Protein 7D1B (pdb70)

Foldseek 3Di:
DDDDVFDDDADPQDLVQLLVQLQVLLVLFALAFQDVSVVVVVVVLCVLLVVLPWDKDKDWDWDAKPVGDDITIWIKIKTKDDPPAQEEEEEEFEAHDEQALVVDPPCVRRNDTASCSQFRSSSSSLVSRCSNCRVVADFNHMYMYIYFYFQHNFPFCADVPHGNGIDGQPRLLVVLVVCLVCVVVDSHYYAAYEYEGAFFFDLAAFEFADVLCVQAVVLLVLLVVLLVVLVLVNYDDDAAAPVTRHDDGSCNSVSVSVHRYGYRHRVVNPCRSHSPSGSVRGGSVRSSSSSRSVSRSRSSDD

Solvent-accessible surface area: 13325 Å² total; per-residue (Å²): 166,216,127,154,176,59,134,45,110,63,24,108,12,51,53,114,60,0,40,117,17,0,78,74,0,14,102,45,24,47,0,36,2,48,39,115,14,4,94,104,0,10,111,24,0,34,158,30,0,96,66,51,45,7,141,23,65,113,43,116,26,141,28,140,0,121,52,64,227,52,76,11,85,1,10,0,1,19,2,32,3,25,123,126,86,179,29,11,3,0,0,0,0,2,2,0,1,13,26,8,0,22,86,31,140,80,75,108,31,80,184,109,100,1,23,0,0,0,4,2,2,0,1,0,0,0,0,2,0,0,1,65,20,0,134,58,9,88,12,89,4,0,0,4,1,0,1,0,1,0,11,4,29,2,72,53,50,12,63,134,91,149,108,132,12,2,58,70,26,17,0,0,56,64,8,4,90,31,15,73,177,45,69,101,72,44,108,51,97,16,69,1,0,0,2,1,10,4,2,0,18,122,70,6,71,0,1,25,0,0,74,2,55,144,32,2,90,96,12,6,40,32,0,18,112,0,3,61,93,37,30,4,173,9,18,33,122,87,111,3,17,144,101,29,74,52,7,112,3,0,0,27,11,0,32,142,14,60,1,47,0,1,1,1,1,9,28,46,4,156,36,46,7,47,42,41,0,34,16,110,50,15,20,12,131,11,0,22,14,1,0,14,1,1,0,0,2,1,16,23,32,224

Structure (mmCIF, N/CA/C/O backbone):
data_7D1B
#
_entry.id   7D1B
#
_cell.length_a   57.206
_cell.length_b   73.436
_cell.length_c   87.427
_cell.angle_alpha   90.000
_cell.angle_beta   90.000
_cell.angle_gamma   90.000
#
_symmetry.space_group_name_H-M   'P 21 21 21'
#
loop_
_entity.id
_entity.type
_entity.pdbx_description
1 polymer 'Leucine aminopeptidase'
2 non-polymer 'ZINC ION'
3 non-polymer 'CHLORIDE ION'
4 non-polymer 1-METHOXY-2-[2-(2-METHOXY-ETHOXY]-ETHANE
5 non-polymer GLYCEROL
6 water water
#
loop_
_atom_site.group_PDB
_atom_site.id
_atom_site.type_symbol
_atom_site.label_atom_id
_atom_site.label_alt_id
_atom_site.label_comp_id
_atom_site.label_asym_id
_atom_site.label_entity_id
_atom_site.label_seq_id
_atom_site.pdbx_PDB_ins_code
_atom_site.Cartn_x
_atom_site.Cartn_y
_atom_site.Cartn_z
_atom_site.occupancy
_atom_site.B_iso_or_equiv
_atom_site.auth_seq_id
_atom_site.auth_comp_id
_atom_site.auth_asym_id
_atom_site.auth_atom_id
_atom_site.pdbx_PDB_model_num
ATOM 1 N N . ALA A 1 1 ? 0.391 61.235 -21.272 1.00 26.08 27 ALA A N 1
ATOM 2 C CA . ALA A 1 1 ? 1.794 61.216 -20.882 1.00 23.27 27 ALA A CA 1
ATOM 3 C C . ALA A 1 1 ? 2.752 61.490 -22.070 1.00 25.90 27 ALA A C 1
ATOM 4 O O . ALA A 1 1 ? 2.425 61.198 -23.229 1.00 28.20 27 ALA A O 1
ATOM 6 N N . ARG A 1 2 ? 3.941 62.029 -21.784 1.00 24.36 28 ARG A N 1
ATOM 7 C CA . ARG A 1 2 ? 5.030 62.063 -22.757 1.00 24.55 28 ARG A CA 1
ATOM 8 C C . ARG A 1 2 ? 6.346 62.005 -21.998 1.00 23.31 28 ARG A C 1
ATOM 9 O O . ARG A 1 2 ? 6.402 62.418 -20.832 1.00 23.35 28 ARG A O 1
ATOM 21 N N . PRO A 1 3 ? 7.413 61.494 -22.612 1.00 23.45 29 PRO A N 1
ATOM 22 C CA . PRO A 1 3 ? 8.695 61.423 -21.898 1.00 24.27 29 PRO A CA 1
ATOM 23 C C . PRO A 1 3 ? 9.222 62.817 -21.584 1.00 24.83 29 PRO A C 1
ATOM 24 O O . PRO A 1 3 ? 9.114 63.737 -22.397 1.00 26.96 29 PRO A O 1
ATOM 28 N N . ALA A 1 4 ? 9.834 62.968 -20.407 1.00 24.15 30 ALA A N 1
ATOM 29 C CA . ALA A 1 4 ? 10.387 64.280 -19.991 1.00 28.39 30 ALA A CA 1
ATOM 30 C C . ALA A 1 4 ? 11.545 64.688 -20.911 1.00 33.14 30 ALA A C 1
ATOM 31 O O . ALA A 1 4 ? 12.269 63.818 -21.387 1.00 34.33 30 ALA A O 1
ATOM 33 N N . LYS A 1 41 ? 25.633 59.999 -12.432 1.00 41.83 67 LYS A N 1
ATOM 34 C CA . LYS A 1 41 ? 25.261 59.658 -11.062 1.00 40.34 67 LYS A CA 1
ATOM 35 C C . LYS A 1 41 ? 24.082 58.691 -11.045 1.00 37.41 67 LYS A C 1
ATOM 36 O O . LYS A 1 41 ? 23.160 58.813 -11.861 1.00 37.58 67 LYS A O 1
ATOM 42 N N . PRO A 1 42 ? 24.109 57.723 -10.130 1.00 33.86 68 PRO A N 1
ATOM 43 C CA . PRO A 1 42 ? 22.931 56.871 -9.939 1.00 32.36 68 PRO A CA 1
ATOM 44 C C . PRO A 1 42 ? 21.756 57.705 -9.452 1.00 30.93 68 PRO A C 1
ATOM 45 O O . PRO A 1 42 ? 21.922 58.732 -8.787 1.00 31.55 68 PRO A O 1
ATOM 49 N N . ASP A 1 43 ? 20.554 57.257 -9.792 1.00 30.21 69 ASP A N 1
ATOM 50 C CA . ASP A 1 43 ? 19.356 58.004 -9.439 1.00 27.96 69 ASP A CA 1
ATOM 51 C C . ASP A 1 43 ? 18.993 57.731 -7.982 1.00 23.01 69 ASP A C 1
ATOM 52 O O . ASP A 1 43 ? 18.791 56.572 -7.589 1.00 23.50 69 ASP A O 1
ATOM 60 N N . PHE A 1 44 ? 18.903 58.794 -7.182 1.00 19.68 70 PHE A N 1
ATOM 61 C CA . PHE A 1 44 ? 18.320 58.704 -5.846 1.00 16.20 70 PHE A CA 1
ATOM 62 C C . PHE A 1 44 ? 17.917 60.100 -5.408 1.00 15.67 70 PHE A C 1
ATOM 63 O O . PHE A 1 44 ? 18.354 61.101 -5.977 1.00 16.87 70 PHE A O 1
ATOM 71 N N . LYS A 1 45 ? 17.106 60.160 -4.363 1.00 14.53 71 LYS A N 1
ATOM 72 C CA . LYS A 1 45 ? 16.710 61.438 -3.785 1.00 13.87 71 LYS A CA 1
ATOM 73 C C . LYS A 1 45 ? 16.741 61.346 -2.268 1.00 12.90 71 LYS A C 1
ATOM 74 O O . LYS A 1 45 ? 16.724 60.262 -1.690 1.00 13.74 71 LYS A O 1
ATOM 80 N N . THR A 1 46 ? 16.777 62.504 -1.621 1.00 14.49 72 THR A N 1
ATOM 81 C CA . THR A 1 46 ? 16.475 62.580 -0.199 1.00 14.30 72 THR A CA 1
ATOM 82 C C . THR A 1 46 ? 14.964 62.529 0.010 1.00 14.35 72 THR A C 1
ATOM 83 O O . THR A 1 46 ? 14.179 62.651 -0.933 1.00 15.72 72 THR A O 1
ATOM 87 N N . PHE A 1 47 ? 14.564 62.266 1.246 1.00 13.56 73 PHE A N 1
ATOM 88 C CA . PHE A 1 47 ? 13.165 62.185 1.642 1.00 13.60 73 PHE A CA 1
ATOM 89 C C . PHE A 1 47 ? 12.895 63.181 2.758 1.00 13.42 73 PHE A C 1
ATOM 90 O O . PHE A 1 47 ? 13.832 63.624 3.436 1.00 14.27 73 PHE A O 1
ATOM 98 N N . PRO A 1 48 ? 11.621 63.564 2.977 1.00 13.82 74 PRO A N 1
ATOM 99 C CA . PRO A 1 48 ? 11.295 64.633 3.950 1.00 14.02 74 PRO A CA 1
ATOM 100 C C . PRO A 1 48 ? 11.280 64.104 5.381 1.00 12.88 74 PRO A C 1
ATOM 101 O O . PRO A 1 48 ? 10.276 64.171 6.091 1.00 13.37 74 PRO A O 1
ATOM 105 N N . LEU A 1 49 ? 12.421 63.573 5.812 1.00 12.64 75 LEU A N 1
ATOM 106 C CA . LEU A 1 49 ? 12.542 63.065 7.166 1.00 12.65 75 LEU A CA 1
ATOM 107 C C . LEU A 1 49 ? 12.342 64.205 8.151 1.00 12.72 75 LEU A C 1
ATOM 108 O O . LEU A 1 49 ? 12.804 65.328 7.931 1.00 14.26 75 LEU A O 1
ATOM 113 N N . ASP A 1 50 ? 11.634 63.921 9.238 1.00 13.11 76 ASP A N 1
ATOM 114 C CA . ASP A 1 50 ? 11.238 64.959 10.171 1.00 13.25 76 ASP A CA 1
ATOM 115 C C . ASP A 1 50 ? 12.174 64.924 11.375 1.00 12.91 76 ASP A C 1
ATOM 116 O O . ASP A 1 50 ? 12.121 63.970 12.168 1.00 13.57 76 ASP A O 1
ATOM 121 N N . PRO A 1 51 ? 13.051 65.917 11.542 1.00 13.16 77 PRO A N 1
ATOM 122 C CA . PRO A 1 51 ? 14.040 65.841 12.639 1.00 13.63 77 PRO A CA 1
ATOM 123 C C . PRO A 1 51 ? 13.409 65.897 14.019 1.00 13.97 77 PRO A C 1
ATOM 124 O O . PRO A 1 51 ? 13.893 65.244 14.956 1.00 14.92 77 PRO A O 1
ATOM 128 N N . ASP A 1 52 ? 12.335 66.676 14.174 1.00 14.17 78 ASP A N 1
ATOM 129 C CA . ASP A 1 52 ? 11.681 66.774 15.472 1.00 15.29 78 ASP A CA 1
ATOM 130 C C . ASP A 1 52 ? 10.981 65.475 15.823 1.00 13.77 78 ASP A C 1
ATOM 131 O O . ASP A 1 52 ? 11.014 65.036 16.976 1.00 14.63 78 ASP A O 1
ATOM 136 N N . ARG A 1 53 ? 10.347 64.837 14.836 1.00 14.11 79 ARG A N 1
ATOM 137 C CA . ARG A 1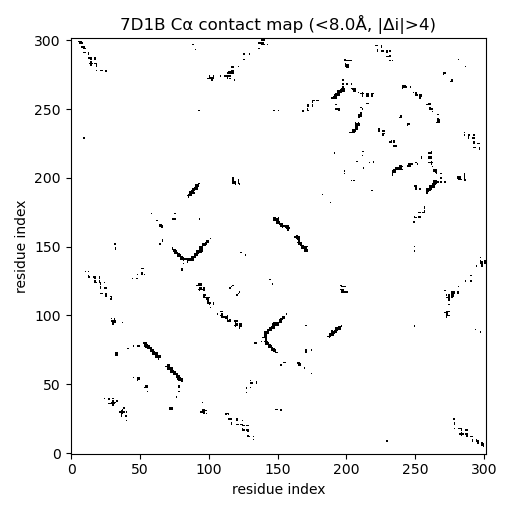 53 ? 9.700 63.556 15.081 1.00 13.52 79 ARG A CA 1
ATOM 138 C C . ARG A 1 53 ? 10.730 62.489 15.434 1.00 13.07 79 ARG A C 1
ATOM 139 O O . ARG A 1 53 ? 10.510 61.675 16.343 1.00 13.99 79 ARG A O 1
ATOM 147 N N . ALA A 1 54 ? 11.874 62.493 14.744 1.00 13.33 80 ALA A N 1
ATOM 148 C CA . ALA A 1 54 ? 12.921 61.527 15.055 1.00 13.62 80 ALA A CA 1
ATOM 149 C C . ALA A 1 54 ? 13.387 61.662 16.503 1.00 13.23 80 ALA A C 1
ATOM 150 O O . ALA A 1 54 ? 13.549 60.653 17.219 1.00 13.84 80 ALA A O 1
ATOM 152 N N . VAL A 1 55 ? 13.607 62.904 16.965 1.00 13.61 81 VAL A N 1
ATOM 153 C CA . VAL A 1 55 ? 14.016 63.090 18.357 1.00 14.48 81 VAL A CA 1
ATOM 154 C C . VAL A 1 55 ? 12.901 62.672 19.309 1.00 14.00 81 VAL A C 1
ATOM 155 O O . VAL A 1 55 ? 13.163 62.091 20.376 1.00 15.07 81 VAL A O 1
ATOM 159 N N . LYS A 1 56 ? 11.644 62.960 18.943 1.00 14.23 82 LYS A N 1
ATOM 160 C CA . LYS A 1 56 ? 10.515 62.545 19.768 1.00 15.05 82 LYS A CA 1
ATOM 161 C C . LYS A 1 56 ? 10.495 61.037 19.950 1.00 13.24 82 LYS A C 1
ATOM 162 O O . LYS A 1 56 ? 10.142 60.547 21.023 1.00 14.77 82 LYS A O 1
ATOM 172 N N . TYR A 1 57 ? 10.859 60.281 18.914 1.00 13.60 83 TYR A N 1
ATOM 173 C CA . TYR A 1 57 ? 10.914 58.827 19.069 1.00 13.27 83 TYR A CA 1
ATOM 174 C C . TYR A 1 57 ? 12.028 58.408 20.028 1.00 12.81 83 TYR A C 1
ATOM 175 O O . TYR A 1 57 ? 11.852 57.455 20.798 1.00 13.95 83 TYR A O 1
ATOM 184 N N . VAL A 1 58 ? 13.177 59.102 20.007 1.00 12.93 84 VAL A N 1
ATOM 185 C CA . VAL A 1 58 ? 14.188 58.823 21.037 1.00 13.11 84 VAL A CA 1
ATOM 186 C C . VAL A 1 58 ? 13.598 59.046 22.425 1.00 13.21 84 VAL A C 1
ATOM 187 O O . VAL A 1 58 ? 13.762 58.222 23.337 1.00 14.13 84 VAL A O 1
ATOM 191 N N . GLN A 1 59 ? 12.939 60.194 22.614 1.00 14.01 85 GLN A N 1
ATOM 192 C CA . GLN A 1 59 ? 12.357 60.506 23.915 1.00 14.73 85 GLN A CA 1
ATOM 193 C C . GLN A 1 59 ? 11.329 59.456 24.318 1.00 14.84 85 GLN A C 1
ATOM 194 O O . GLN A 1 59 ? 11.265 59.056 25.484 1.00 15.51 85 GLN A O 1
ATOM 200 N N . GLN A 1 60 ? 10.505 59.007 23.374 1.00 14.98 86 GLN A N 1
ATOM 201 C CA . GLN A 1 60 ? 9.474 58.023 23.692 1.00 15.41 86 GLN A CA 1
ATOM 202 C C . GLN A 1 60 ? 10.088 56.719 24.184 1.00 15.14 86 GLN A C 1
ATOM 203 O O . GLN A 1 60 ? 9.651 56.132 25.196 1.00 16.17 86 GLN A O 1
ATOM 209 N N . LEU A 1 61 ? 11.119 56.245 23.469 1.00 13.79 87 LEU A N 1
ATOM 210 C CA . LEU A 1 61 ? 11.765 55.002 23.879 1.00 14.45 87 LEU A CA 1
ATOM 211 C C . LEU A 1 61 ? 12.450 55.169 25.228 1.00 13.64 87 LEU A C 1
ATOM 212 O O . LEU A 1 61 ? 12.340 54.299 26.100 1.00 14.87 87 LEU A O 1
ATOM 217 N N . CYS A 1 62 ? 13.130 56.296 25.444 1.00 14.00 88 CYS A N 1
ATOM 218 C CA . CYS A 1 62 ? 13.755 56.517 26.743 1.00 14.94 88 CYS A CA 1
ATOM 219 C C . CYS A 1 62 ? 12.725 56.650 27.857 1.00 14.66 88 CYS A C 1
ATOM 220 O O . CYS A 1 62 ? 13.003 56.258 28.992 1.00 15.98 88 CYS A O 1
ATOM 223 N N . ASP A 1 63 ? 11.536 57.169 27.553 1.00 15.61 89 ASP A N 1
ATOM 224 C CA . ASP A 1 63 ? 10.489 57.331 28.551 1.00 16.89 89 ASP A CA 1
ATOM 225 C C . ASP A 1 63 ? 9.912 56.001 29.003 1.00 16.80 89 ASP A C 1
ATOM 226 O O . ASP A 1 63 ? 9.218 55.966 30.021 1.00 18.95 89 ASP A O 1
ATOM 231 N N . ILE A 1 64 ? 10.165 54.912 28.269 1.00 16.09 90 ILE A N 1
ATOM 232 C CA . ILE A 1 64 ? 9.857 53.587 28.824 1.00 17.21 90 ILE A CA 1
ATOM 233 C C . ILE A 1 64 ? 10.618 53.317 30.118 1.00 17.45 90 ILE A C 1
ATOM 234 O O . ILE A 1 64 ? 10.155 52.549 30.973 1.00 20.16 90 ILE A O 1
ATOM 239 N N . GLY A 1 65 ? 11.780 53.937 30.290 1.00 16.79 91 GLY A N 1
ATOM 240 C CA . GLY A 1 65 ? 12.729 53.535 31.298 1.00 17.16 91 GLY A CA 1
ATOM 241 C C . GLY A 1 65 ? 13.720 52.584 30.655 1.00 15.79 91 GLY A C 1
ATOM 242 O O . GLY A 1 65 ? 13.660 52.315 29.450 1.00 15.90 91 GLY A O 1
ATOM 243 N N . PRO A 1 66 ? 14.653 52.052 31.442 1.00 15.07 92 PRO A N 1
ATOM 244 C CA . PRO A 1 66 ? 15.619 51.093 30.895 1.00 16.03 92 PRO A CA 1
ATOM 245 C C . PRO A 1 66 ? 14.932 49.941 30.169 1.00 14.34 92 PRO A C 1
ATOM 246 O O . PRO A 1 66 ? 13.835 49.496 30.541 1.00 15.54 92 PRO A O 1
ATOM 250 N N . ARG A 1 67 ? 15.595 49.471 29.119 1.00 13.85 93 ARG A N 1
ATOM 251 C CA . ARG A 1 67 ? 15.135 48.351 28.310 1.00 13.19 93 ARG A CA 1
ATOM 252 C C . ARG A 1 67 ? 16.207 47.268 28.322 1.00 13.07 93 ARG A C 1
ATOM 253 O O . ARG A 1 67 ? 16.717 46.838 27.279 1.00 13.42 93 ARG A O 1
ATOM 261 N N . ILE A 1 68 ? 16.579 46.839 29.524 1.00 13.34 94 ILE A N 1
ATOM 262 C CA . ILE A 1 68 ? 17.582 45.793 29.687 1.00 13.64 94 ILE A CA 1
ATOM 263 C C . ILE A 1 68 ? 17.002 44.471 29.182 1.00 12.42 94 ILE A C 1
ATOM 264 O O . ILE A 1 68 ? 15.797 44.209 29.314 1.00 13.80 94 ILE A O 1
ATOM 269 N N . SER A 1 69 ? 17.840 43.635 28.570 1.00 12.94 95 SER A N 1
ATOM 270 C CA . SER A 1 69 ? 17.355 42.335 28.100 1.00 13.13 95 SER A CA 1
ATOM 271 C C . SER A 1 69 ? 16.597 41.610 29.207 1.00 13.79 95 SER A C 1
ATOM 272 O O . SER A 1 69 ? 17.016 41.603 30.369 1.00 14.58 95 SER A O 1
ATOM 275 N N . GLY A 1 70 ? 15.480 40.987 28.835 1.00 14.00 96 GLY A N 1
ATOM 276 C CA . GLY A 1 70 ? 14.757 40.117 29.740 1.00 15.81 96 GLY A CA 1
ATOM 277 C C . GLY A 1 70 ? 13.887 40.826 30.746 1.00 16.04 96 GLY A C 1
ATOM 278 O O . GLY A 1 70 ? 13.493 40.203 31.734 1.00 20.13 96 GLY A O 1
ATOM 279 N N . THR A 1 71 ? 13.573 42.106 30.534 1.00 15.59 97 THR A N 1
ATOM 280 C CA . THR A 1 71 ? 12.830 42.899 31.503 1.00 15.98 97 THR A CA 1
ATOM 281 C C . THR A 1 71 ? 11.529 43.420 30.908 1.00 16.03 97 THR A C 1
ATOM 282 O O . THR A 1 71 ? 11.372 43.495 29.679 1.00 16.28 97 THR A O 1
ATOM 286 N N . PRO A 1 72 ? 10.594 43.849 31.757 1.00 16.95 98 PRO A N 1
ATOM 287 C CA . PRO A 1 72 ? 9.350 44.441 31.238 1.00 17.64 98 PRO A CA 1
ATOM 288 C C . PRO A 1 72 ? 9.559 45.648 30.345 1.00 16.25 98 PRO A C 1
ATOM 289 O O . PRO A 1 72 ? 8.780 45.834 29.403 1.00 16.49 98 PRO A O 1
ATOM 293 N N . GLY A 1 73 ? 10.573 46.485 30.596 1.00 15.82 99 GLY A N 1
ATOM 294 C CA . GLY A 1 73 ? 10.797 47.625 29.715 1.00 15.30 99 GLY A CA 1
ATOM 295 C C . GLY A 1 73 ? 11.129 47.191 28.297 1.00 14.31 99 GLY A C 1
ATOM 296 O O . GLY A 1 73 ? 10.678 47.804 27.319 1.00 14.68 99 GLY A O 1
ATOM 297 N N . MET A 1 74 ? 11.924 46.122 28.167 1.00 14.17 100 MET A N 1
ATOM 298 C CA . MET A 1 74 ? 12.204 45.567 26.846 1.00 13.85 100 MET A CA 1
ATOM 299 C C . MET A 1 74 ? 10.937 45.036 26.177 1.00 14.52 100 MET A C 1
ATOM 300 O O . MET A 1 74 ? 10.720 45.260 24.983 1.00 14.15 100 MET A O 1
ATOM 305 N N . VAL A 1 75 ? 10.081 44.335 26.929 1.00 14.86 101 VAL A N 1
ATOM 306 C CA . VAL A 1 75 ? 8.823 43.855 26.361 1.00 15.71 101 VAL A CA 1
ATOM 307 C C . VAL A 1 75 ? 7.989 45.027 25.846 1.00 15.33 101 VAL A C 1
ATOM 308 O O . VAL A 1 75 ? 7.430 44.979 24.740 1.00 16.38 101 VAL A O 1
ATOM 312 N N . LYS A 1 76 ? 7.894 46.098 26.638 1.00 15.29 102 LYS A N 1
ATOM 313 C CA . LYS A 1 76 ? 7.131 47.272 26.208 1.00 16.01 102 LYS A CA 1
ATOM 314 C C . LYS A 1 76 ? 7.709 47.873 24.934 1.00 15.47 102 LYS A C 1
ATOM 315 O O . LYS A 1 76 ? 6.968 48.226 24.015 1.00 15.90 102 LYS A O 1
ATOM 324 N N . GLN A 1 77 ? 9.032 48.011 24.872 1.00 14.37 103 GLN A N 1
ATOM 325 C CA . GLN A 1 77 ? 9.662 48.524 23.657 1.00 14.57 103 GLN A CA 1
ATOM 326 C C . GLN A 1 77 ? 9.310 47.667 22.448 1.00 14.00 103 GLN A C 1
ATOM 327 O O . GLN A 1 77 ? 9.053 48.193 21.350 1.00 14.20 103 GLN A O 1
ATOM 333 N N . GLN A 1 78 ? 9.347 46.340 22.615 1.00 14.45 104 GLN A N 1
ATOM 334 C CA . GLN A 1 78 ? 9.006 45.456 21.501 1.00 14.11 104 GLN A CA 1
ATOM 335 C C . GLN A 1 78 ? 7.584 45.699 21.010 1.00 14.47 104 GLN A C 1
ATOM 336 O O . GLN A 1 78 ? 7.330 45.719 19.796 1.00 15.50 104 GLN A O 1
ATOM 342 N N . GLU A 1 79 ? 6.649 45.919 21.942 1.00 15.78 105 GLU A N 1
ATOM 343 C CA . GLU A 1 79 ? 5.265 46.187 21.548 1.00 17.08 105 GLU A CA 1
ATOM 344 C C . GLU A 1 79 ? 5.159 47.508 20.792 1.00 16.04 105 GLU A C 1
ATOM 345 O O . GLU A 1 79 ? 4.492 47.593 19.747 1.00 16.74 105 GLU A O 1
ATOM 355 N N . VAL A 1 80 ? 5.797 48.557 21.322 1.00 15.79 106 VAL A N 1
ATOM 356 C CA . VAL A 1 80 ? 5.764 49.870 20.678 1.00 15.79 106 VAL A CA 1
ATOM 357 C C . VAL A 1 80 ? 6.309 49.775 19.259 1.00 14.58 106 VAL A C 1
ATOM 358 O O . VAL A 1 80 ? 5.703 50.270 18.296 1.00 15.11 106 VAL A O 1
ATOM 362 N N . LEU A 1 81 ? 7.482 49.156 19.114 1.00 14.24 107 LEU A N 1
ATOM 363 C CA . LEU A 1 81 ? 8.120 49.076 17.806 1.00 13.30 107 LEU A CA 1
ATOM 364 C C . LEU A 1 81 ? 7.319 48.217 16.843 1.00 13.48 107 LEU A C 1
ATOM 365 O O . LEU A 1 81 ? 7.176 48.572 15.663 1.00 14.49 107 LEU A O 1
ATOM 370 N N . THR A 1 82 ? 6.805 47.076 17.313 1.00 14.39 108 THR A N 1
ATOM 371 C CA . THR A 1 82 ? 6.047 46.197 16.432 1.00 14.89 108 THR A CA 1
ATOM 372 C C . THR A 1 82 ? 4.823 46.910 15.891 1.00 14.73 108 THR A C 1
ATOM 373 O O . THR A 1 82 ? 4.567 46.886 14.679 1.00 15.74 108 THR A O 1
ATOM 377 N N . LYS A 1 83 ? 4.065 47.569 16.776 1.00 15.58 109 LYS A N 1
ATOM 378 C CA . LYS A 1 83 ? 2.866 48.279 16.337 1.00 15.64 109 LYS A CA 1
ATOM 379 C C . LYS A 1 83 ? 3.213 49.407 15.375 1.00 14.75 109 LYS A C 1
ATOM 380 O O . LYS A 1 83 ? 2.527 49.611 14.363 1.00 15.32 109 LYS A O 1
ATOM 390 N N . HIS A 1 84 ? 4.303 50.125 15.647 1.00 14.49 110 HIS A N 1
ATOM 391 C CA . HIS A 1 84 ? 4.687 51.235 14.784 1.00 13.86 110 HIS A CA 1
ATOM 392 C C . HIS A 1 84 ? 5.038 50.740 13.382 1.00 12.99 110 HIS A C 1
ATOM 393 O O . HIS A 1 84 ? 4.539 51.258 12.358 1.00 13.81 110 HIS A O 1
ATOM 400 N N . PHE A 1 85 ? 5.912 49.736 13.315 1.00 13.05 111 PHE A N 1
ATOM 401 C CA . PHE A 1 85 ? 6.359 49.238 12.021 1.00 13.08 111 PHE A CA 1
ATOM 402 C C . PHE A 1 85 ? 5.213 48.604 11.243 1.00 13.13 111 PHE A C 1
ATOM 403 O O . PHE A 1 85 ? 5.067 48.837 10.036 1.00 14.13 111 PHE A O 1
ATOM 411 N N . GLU A 1 86 ? 4.390 47.788 11.907 1.00 14.27 112 GLU A N 1
ATOM 412 C CA . GLU A 1 86 ? 3.266 47.166 11.212 1.00 14.89 112 GLU A CA 1
ATOM 413 C C . GLU A 1 86 ? 2.286 48.213 10.713 1.00 13.98 112 GLU A C 1
ATOM 414 O O . GLU A 1 86 ? 1.736 48.084 9.608 1.00 15.21 112 GLU A O 1
ATOM 420 N N . GLY A 1 87 ? 2.068 49.269 11.500 1.00 14.28 113 GLY A N 1
ATOM 421 C CA . GLY A 1 87 ? 1.133 50.292 11.090 1.00 14.90 113 GLY A CA 1
ATOM 422 C C . GLY A 1 87 ? 1.600 51.071 9.888 1.00 13.55 113 GLY A C 1
ATOM 423 O O . GLY A 1 87 ? 0.794 51.761 9.261 1.00 15.26 113 GLY A O 1
ATOM 424 N N . LEU A 1 88 ? 2.890 50.985 9.560 1.00 13.13 114 LEU A N 1
ATOM 425 C CA . LEU A 1 88 ? 3.443 51.687 8.409 1.00 13.21 114 LEU A CA 1
ATOM 426 C C . LEU A 1 88 ? 3.770 50.755 7.250 1.00 12.66 114 LEU A C 1
ATOM 427 O O . LEU A 1 88 ? 4.309 51.206 6.232 1.00 13.37 114 LEU A O 1
ATOM 432 N N . GLY A 1 89 ? 3.413 49.474 7.358 1.00 13.42 115 GLY A N 1
ATOM 433 C CA . GLY A 1 89 ? 3.473 48.550 6.244 1.00 13.94 115 GLY A CA 1
ATOM 434 C C . GLY A 1 89 ? 4.529 47.473 6.342 1.00 13.96 115 GLY A C 1
ATOM 435 O O . GLY A 1 89 ? 4.600 46.646 5.433 1.00 15.77 115 GLY A O 1
ATOM 436 N N . ALA A 1 90 ? 5.354 47.439 7.389 1.00 14.03 116 ALA A N 1
ATOM 437 C CA . ALA A 1 90 ? 6.392 46.417 7.457 1.00 14.77 116 ALA A CA 1
ATOM 438 C C . ALA A 1 90 ? 5.815 45.106 7.973 1.00 14.11 116 ALA A C 1
ATOM 439 O O . ALA A 1 90 ? 4.869 45.090 8.765 1.00 16.45 116 ALA A O 1
ATOM 441 N N . LYS A 1 91 ? 6.423 43.998 7.555 1.00 13.94 117 LYS A N 1
ATOM 442 C CA . LYS A 1 91 ? 6.161 42.716 8.202 1.00 14.20 117 LYS A CA 1
ATOM 443 C C . LYS A 1 91 ? 7.150 42.547 9.348 1.00 13.44 117 LYS A C 1
ATOM 444 O O . LYS A 1 91 ? 8.355 42.678 9.145 1.00 14.88 117 LYS A O 1
ATOM 450 N N . VAL A 1 92 ? 6.654 42.266 10.550 1.00 13.57 118 VAL A N 1
ATOM 451 C CA . VAL A 1 92 ? 7.517 42.186 11.728 1.00 13.98 118 VAL A CA 1
ATOM 452 C C . VAL A 1 92 ? 7.607 40.734 12.172 1.00 15.21 118 VAL A C 1
ATOM 453 O O . VAL A 1 92 ? 6.577 40.082 12.379 1.00 16.90 118 VAL A O 1
ATOM 457 N N . VAL A 1 93 ? 8.835 40.242 12.342 1.00 15.01 119 VAL A N 1
ATOM 458 C CA . VAL A 1 93 ? 9.103 38.889 12.814 1.00 16.42 119 VAL A CA 1
ATOM 459 C C . VAL A 1 93 ? 9.978 38.979 14.053 1.00 15.19 119 VAL A C 1
ATOM 460 O O . VAL A 1 93 ? 10.854 39.843 14.158 1.00 16.36 119 VAL A O 1
ATOM 466 N N . ARG A 1 94 ? 9.728 38.083 14.993 1.00 15.92 120 ARG A N 1
ATOM 467 C CA . ARG A 1 94 ? 10.524 37.945 16.205 1.00 16.45 120 ARG A CA 1
ATOM 468 C C . ARG A 1 94 ? 11.478 36.768 16.062 1.00 16.21 120 ARG A C 1
ATOM 469 O O . ARG A 1 94 ? 11.090 35.709 15.562 1.00 19.67 120 ARG A O 1
ATOM 477 N N . GLN A 1 95 ? 12.713 36.936 16.516 1.00 15.14 121 GLN A N 1
ATOM 478 C CA . GLN A 1 95 ? 13.640 35.816 16.666 1.00 15.32 121 GLN A CA 1
ATOM 479 C C . GLN A 1 95 ? 13.860 35.651 18.158 1.00 14.77 121 GLN A C 1
ATOM 480 O O . GLN A 1 95 ? 14.629 36.403 18.763 1.00 15.09 121 GLN A O 1
ATOM 486 N N . GLU A 1 96 ? 13.174 34.682 18.751 1.00 15.57 122 GLU A N 1
ATOM 487 C CA . GLU A 1 96 ? 13.224 34.461 20.186 1.00 15.94 122 GLU A CA 1
ATOM 488 C C . GLU A 1 96 ? 14.251 33.385 20.502 1.00 15.70 122 GLU A C 1
ATOM 489 O O . GLU A 1 96 ? 14.307 32.354 19.829 1.00 17.75 122 GLU A O 1
ATOM 495 N N . PHE A 1 97 ? 15.043 33.609 21.546 1.00 15.75 123 PHE A N 1
ATOM 496 C CA . PHE A 1 97 ? 16.049 32.636 21.952 1.00 15.10 123 PHE A CA 1
ATOM 497 C C . PHE A 1 97 ? 16.394 32.881 23.414 1.00 15.64 123 PHE A C 1
ATOM 498 O O . PHE A 1 97 ? 15.960 33.861 24.012 1.00 17.62 123 PHE A O 1
ATOM 506 N N . LYS A 1 98 ? 17.152 31.958 24.002 1.00 15.76 124 LYS A N 1
ATOM 507 C CA . LYS A 1 98 ? 17.583 32.083 25.388 1.00 16.08 124 LYS A CA 1
ATOM 508 C C . LYS A 1 98 ? 19.087 31.941 25.451 1.00 15.10 124 LYS A C 1
ATOM 509 O O . LYS A 1 98 ? 19.681 31.172 24.693 1.00 17.30 124 LYS A O 1
ATOM 515 N N . VAL A 1 99 ? 19.706 32.680 26.372 1.00 14.50 125 VAL A N 1
ATOM 516 C CA . VAL A 1 99 ? 21.141 32.547 26.599 1.00 14.60 125 VAL A CA 1
ATOM 517 C C . VAL A 1 99 ? 21.392 32.576 28.096 1.00 14.06 125 VAL A C 1
ATOM 518 O O . VAL A 1 99 ? 20.524 32.936 28.884 1.00 16.25 125 VAL A O 1
ATOM 522 N N . ARG A 1 100 ? 22.607 32.203 28.482 1.00 13.28 126 ARG A N 1
ATOM 523 C CA . ARG A 1 100 ? 23.085 32.377 29.850 1.00 13.02 126 ARG A CA 1
ATOM 524 C C . ARG A 1 100 ? 24.232 33.379 29.810 1.00 13.11 126 ARG A C 1
ATOM 525 O O . ARG A 1 100 ? 25.281 33.104 29.225 1.00 14.86 126 ARG A O 1
ATOM 533 N N . GLN A 1 101 ? 24.042 34.534 30.435 1.00 12.85 127 GLN A N 1
ATOM 534 C CA . GLN A 1 101 ? 25.149 35.478 30.521 1.00 12.64 127 GLN A CA 1
ATOM 535 C C . GLN A 1 101 ? 26.209 34.918 31.476 1.00 12.13 127 GLN A C 1
ATOM 536 O O . GLN A 1 101 ? 25.895 34.181 32.410 1.00 12.66 127 GLN A O 1
ATOM 542 N N . ARG A 1 102 ? 27.482 35.251 31.229 1.00 12.58 128 ARG A N 1
ATOM 543 C CA . ARG A 1 102 ? 28.593 34.566 31.889 1.00 12.56 128 ARG A CA 1
ATOM 544 C C . ARG A 1 102 ? 28.492 34.617 33.402 1.00 12.87 128 ARG A C 1
ATOM 545 O O . ARG A 1 102 ? 28.773 33.620 34.076 1.00 13.72 128 ARG A O 1
ATOM 553 N N . SER A 1 103 ? 28.115 35.769 33.960 1.00 13.06 129 SER A N 1
ATOM 554 C CA . SER A 1 103 ? 28.098 35.991 35.398 1.00 14.05 129 SER A CA 1
ATOM 555 C C . SER A 1 103 ? 26.860 35.423 36.068 1.00 14.00 129 SER A C 1
ATOM 556 O O . SER A 1 103 ? 26.771 35.498 37.296 1.00 16.36 129 SER A O 1
ATOM 559 N N . GLN A 1 104 ? 25.919 34.848 35.311 1.00 13.91 130 GLN A N 1
ATOM 560 C CA . GLN A 1 104 ? 24.629 34.412 35.827 1.00 14.24 130 GLN A CA 1
ATOM 561 C C . GLN A 1 104 ? 24.430 32.917 35.641 1.00 12.71 130 GLN A C 1
ATOM 562 O O . GLN A 1 104 ? 25.029 32.308 34.760 1.00 14.41 130 GLN A O 1
ATOM 568 N N . ARG A 1 105 ? 23.551 32.322 36.455 1.00 13.88 131 ARG A N 1
ATOM 569 C CA . ARG A 1 105 ? 23.074 30.975 36.155 1.00 13.63 131 ARG A CA 1
ATOM 570 C C . ARG A 1 105 ? 21.750 30.972 35.421 1.00 13.55 131 ARG A C 1
ATOM 571 O O . ARG A 1 105 ? 21.481 30.043 34.651 1.00 15.45 131 ARG A O 1
ATOM 579 N N . GLY A 1 106 ? 20.889 31.936 35.698 1.00 15.89 132 GLY A N 1
ATOM 580 C CA . GLY A 1 106 ? 19.579 31.944 35.081 1.00 17.04 132 GLY A CA 1
ATOM 581 C C . GLY A 1 106 ? 19.658 32.213 33.590 1.00 16.30 132 GLY A C 1
ATOM 582 O O . GLY A 1 106 ? 20.575 32.868 33.085 1.00 18.70 132 GLY A O 1
ATOM 583 N N . ALA A 1 107 ? 18.678 31.687 32.872 1.00 16.63 133 ALA A N 1
ATOM 584 C CA . ALA A 1 107 ? 18.532 31.982 31.463 1.00 18.19 133 ALA A CA 1
ATOM 585 C C . ALA A 1 107 ? 17.885 33.348 31.301 1.00 16.60 133 ALA A C 1
ATOM 586 O O . ALA A 1 107 ? 17.069 33.783 32.129 1.00 19.19 133 ALA A O 1
ATOM 588 N N . VAL A 1 108 ? 18.250 34.034 30.223 1.00 15.47 134 VAL A N 1
ATOM 589 C CA . VAL A 1 108 ? 17.614 35.285 29.851 1.00 16.00 134 VAL A CA 1
ATOM 590 C C . VAL A 1 108 ? 16.970 35.103 28.491 1.00 14.67 134 VAL A C 1
ATOM 591 O O . VAL A 1 108 ? 17.605 34.586 27.557 1.00 15.66 134 VAL A O 1
ATOM 597 N N . ASP A 1 109 ? 15.702 35.503 28.400 1.00 15.66 135 ASP A N 1
ATOM 598 C CA . ASP A 1 109 ? 14.995 35.534 27.128 1.00 15.71 135 ASP A CA 1
ATOM 599 C C . ASP A 1 109 ? 15.461 36.726 26.308 1.00 15.50 135 ASP A C 1
ATOM 600 O O . ASP A 1 109 ? 15.511 37.848 26.819 1.00 17.87 135 ASP A O 1
ATOM 605 N N . MET A 1 110 ? 15.808 36.473 25.051 1.00 14.49 136 MET A N 1
ATOM 606 C CA . MET A 1 110 ? 16.229 37.486 24.100 1.00 14.00 136 MET A CA 1
ATOM 607 C C . MET A 1 110 ? 15.303 37.425 22.897 1.00 13.77 136 MET A C 1
ATOM 608 O O . MET A 1 110 ? 14.825 36.344 22.511 1.00 14.77 136 MET A O 1
ATOM 614 N N . THR A 1 111 ? 15.090 38.583 22.274 1.00 12.93 137 THR A N 1
ATOM 615 C CA . THR A 1 111 ? 14.283 38.647 21.053 1.00 13.26 137 THR A CA 1
ATOM 616 C C . THR A 1 111 ? 14.896 39.660 20.099 1.00 13.09 137 THR A C 1
ATOM 617 O O . THR A 1 111 ? 14.925 40.856 20.410 1.00 13.58 137 THR A O 1
ATOM 621 N N . ASN A 1 112 ? 15.364 39.210 18.933 1.00 12.80 138 ASN A N 1
ATOM 622 C CA . ASN A 1 112 ? 15.653 40.168 17.872 1.00 12.77 138 ASN A CA 1
ATOM 623 C C . ASN A 1 112 ? 14.348 40.488 17.150 1.00 12.49 138 ASN A C 1
ATOM 624 O O . ASN A 1 112 ? 13.470 39.637 17.018 1.00 14.40 138 ASN A O 1
ATOM 629 N N . LEU A 1 113 ? 14.212 41.723 16.694 1.00 12.71 139 LEU A N 1
ATOM 630 C CA . LEU A 1 113 ? 13.035 42.126 15.925 1.00 13.90 139 LEU A CA 1
ATOM 631 C C . LEU A 1 113 ? 13.461 42.454 14.501 1.00 14.93 139 LEU A C 1
ATOM 632 O O . LEU A 1 113 ? 14.469 43.127 14.286 1.00 16.70 139 LEU A O 1
ATOM 640 N N . ILE A 1 114 ? 12.706 41.977 13.522 1.00 14.70 140 ILE A N 1
ATOM 641 C CA . ILE A 1 114 ? 12.992 42.267 12.124 1.00 15.41 140 ILE A CA 1
ATOM 642 C C . ILE A 1 114 ? 11.747 42.897 11.526 1.00 15.28 140 ILE A C 1
ATOM 643 O O . ILE A 1 114 ? 10.669 42.300 11.566 1.00 18.03 140 ILE A O 1
ATOM 648 N N . ALA A 1 115 ? 11.891 44.091 10.963 1.00 13.44 141 ALA A N 1
ATOM 649 C CA . ALA A 1 115 ? 10.817 44.762 10.229 1.00 13.83 141 ALA A CA 1
ATOM 650 C C . ALA A 1 115 ? 11.226 44.789 8.761 1.00 13.42 141 ALA A C 1
ATOM 651 O O . ALA A 1 115 ? 12.197 45.455 8.400 1.00 13.61 141 ALA A O 1
ATOM 653 N N . SER A 1 116 ? 10.500 44.046 7.928 1.00 12.96 142 SER A N 1
ATOM 654 C CA . SER A 1 116 ? 10.902 43.783 6.555 1.00 13.08 142 SER A CA 1
ATOM 655 C C . SER A 1 116 ? 10.071 44.600 5.586 1.00 12.50 142 SER A C 1
ATOM 656 O O . SER A 1 116 ? 8.837 44.666 5.699 1.00 13.33 142 SER A O 1
ATOM 660 N N . TRP A 1 117 ? 10.764 45.139 4.590 1.00 12.01 143 TRP A N 1
ATOM 661 C CA . TRP A 1 117 ? 10.195 45.913 3.497 1.00 11.59 143 TRP A CA 1
ATOM 662 C C . TRP A 1 117 ? 10.599 45.270 2.175 1.00 11.81 143 TRP A C 1
ATOM 663 O O . TRP A 1 117 ? 11.750 44.843 1.997 1.00 11.95 143 TRP A O 1
ATOM 674 N N . PHE A 1 118 ? 9.655 45.234 1.238 1.00 13.05 144 PHE A N 1
ATOM 675 C CA . PHE A 1 118 ? 9.877 44.806 -0.147 1.00 13.59 144 PHE A CA 1
ATOM 676 C C . PHE A 1 118 ? 10.235 43.320 -0.196 1.00 13.63 144 PHE A C 1
ATOM 677 O O . PHE A 1 118 ? 11.389 42.948 -0.435 1.00 13.60 144 PHE A O 1
ATOM 685 N N . PRO A 1 119 ? 9.264 42.441 0.034 1.00 14.23 145 PRO A N 1
ATOM 686 C CA . PRO A 1 119 ? 9.599 41.011 0.165 1.00 16.06 145 PRO A CA 1
ATOM 687 C C . PRO A 1 119 ? 10.031 40.351 -1.135 1.00 15.58 145 PRO A C 1
ATOM 688 O O . PRO A 1 119 ? 10.732 39.334 -1.089 1.00 16.67 145 PRO A O 1
ATOM 692 N N . ASP A 1 120 ? 9.630 40.870 -2.290 1.00 15.21 146 ASP A N 1
ATOM 693 C CA . ASP A 1 120 ? 9.835 40.147 -3.550 1.00 15.67 146 ASP A CA 1
ATOM 694 C C . ASP A 1 120 ? 11.153 40.599 -4.182 1.00 15.20 146 ASP A C 1
ATOM 695 O O . ASP A 1 120 ? 11.179 41.307 -5.197 1.00 15.48 146 ASP A O 1
ATOM 703 N N . ARG A 1 121 ? 12.263 40.189 -3.552 1.00 15.34 147 ARG A N 1
ATOM 704 C CA . ARG A 1 121 ? 13.601 40.655 -3.918 1.00 14.45 147 ARG A CA 1
ATOM 705 C C . ARG A 1 121 ? 14.623 39.551 -3.660 1.00 14.54 147 ARG A C 1
ATOM 706 O O . ARG A 1 121 ? 14.596 38.906 -2.606 1.00 17.13 147 ARG A O 1
ATOM 714 N N . LYS A 1 122 ? 15.533 39.342 -4.617 1.00 15.22 148 LYS A N 1
ATOM 715 C CA . LYS A 1 122 ? 16.574 38.330 -4.451 1.00 15.82 148 LYS A CA 1
ATOM 716 C C . LYS A 1 122 ? 17.791 38.826 -3.683 1.00 15.13 148 LYS A C 1
ATOM 717 O O . LYS A 1 122 ? 18.558 38.001 -3.176 1.00 16.53 148 LYS A O 1
ATOM 723 N N . ALA A 1 123 ? 17.995 40.133 -3.590 1.00 13.42 149 ALA A N 1
ATOM 724 C CA . ALA A 1 123 ? 19.056 40.707 -2.771 1.00 13.91 149 ALA A CA 1
ATOM 725 C C . ALA A 1 123 ? 18.396 41.574 -1.718 1.00 12.72 149 ALA A C 1
ATOM 726 O O . ALA A 1 123 ? 17.459 42.315 -2.034 1.00 13.21 149 ALA A O 1
ATOM 728 N N . ARG A 1 124 ? 18.894 41.500 -0.482 1.00 12.55 150 ARG A N 1
ATOM 729 C CA . ARG A 1 124 ? 18.364 42.287 0.616 1.00 12.35 150 ARG A CA 1
ATOM 730 C C . ARG A 1 124 ? 19.493 42.996 1.344 1.00 11.81 150 ARG A C 1
ATOM 731 O O . ARG A 1 124 ? 20.592 42.452 1.501 1.00 12.91 150 ARG A O 1
ATOM 739 N N . LEU A 1 125 ? 19.209 44.221 1.780 1.00 11.27 151 LEU A N 1
ATOM 740 C CA . LEU A 1 125 ? 20.070 44.996 2.655 1.00 11.66 151 LEU A CA 1
ATOM 741 C C . LEU A 1 125 ? 19.509 44.978 4.062 1.00 11.33 151 LEU A C 1
ATOM 742 O O . LEU A 1 125 ? 18.298 44.875 4.265 1.00 12.22 151 LEU A O 1
ATOM 747 N N . ILE A 1 126 ? 20.401 45.183 5.025 1.00 11.30 152 ILE A N 1
ATOM 748 C CA . ILE A 1 126 ? 20.041 45.332 6.427 1.00 10.96 152 ILE A CA 1
ATOM 749 C C . ILE A 1 126 ? 20.393 46.737 6.898 1.00 10.96 152 ILE A C 1
ATOM 750 O O . ILE A 1 126 ? 21.500 47.223 6.643 1.00 11.11 152 ILE A O 1
ATOM 755 N N . VAL A 1 127 ? 19.469 47.362 7.626 1.00 10.49 153 VAL A N 1
ATOM 756 C CA . VAL A 1 127 ? 19.761 48.505 8.486 1.00 10.35 153 VAL A CA 1
ATOM 757 C C . VAL A 1 127 ? 19.548 47.983 9.889 1.00 10.44 153 VAL A C 1
ATOM 758 O O . VAL A 1 127 ? 18.472 47.450 10.188 1.00 10.86 153 VAL A O 1
ATOM 762 N N . CYS A 1 128 ? 20.560 48.104 10.754 1.00 10.21 154 CYS A N 1
ATOM 763 C CA . CYS A 1 128 ? 20.472 47.429 12.046 1.00 10.52 154 CYS A CA 1
ATOM 764 C C . CYS A 1 128 ? 20.962 48.326 13.178 1.00 10.51 154 CYS A C 1
ATOM 765 O O . CYS A 1 128 ? 21.643 49.336 12.971 1.00 10.99 154 CYS A O 1
ATOM 768 N N . SER A 1 129 ? 20.616 47.901 14.392 1.00 10.80 155 SER A N 1
ATOM 769 C CA . SER A 1 129 ? 20.962 48.607 15.620 1.00 10.90 155 SER A CA 1
ATOM 770 C C . SER A 1 129 ? 20.714 47.620 16.744 1.00 11.07 155 SER A C 1
ATOM 771 O O . SER A 1 129 ? 19.841 46.768 16.617 1.00 11.63 155 SER A O 1
ATOM 774 N N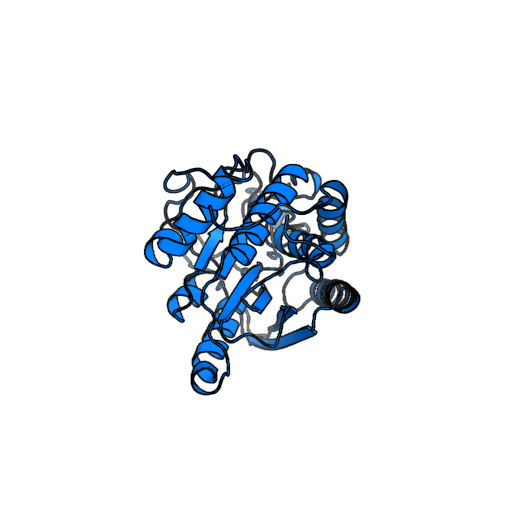 . HIS A 1 130 ? 21.431 47.764 17.863 1.00 10.85 156 HIS A N 1
ATOM 775 C CA . HIS A 1 130 ? 20.960 47.062 19.056 1.00 11.16 156 HIS A CA 1
ATOM 776 C C . HIS A 1 130 ? 19.813 47.850 19.677 1.00 10.56 156 HIS A C 1
ATOM 777 O O . HIS A 1 130 ? 19.599 49.026 19.359 1.00 11.52 156 HIS A O 1
ATOM 784 N N . TYR A 1 131 ? 19.045 47.195 20.550 1.00 11.31 157 TYR A N 1
ATOM 785 C CA . TYR A 1 131 ? 17.979 47.906 21.238 1.00 11.59 157 TYR A CA 1
ATOM 786 C C . TYR A 1 131 ? 17.847 47.519 22.706 1.00 11.66 157 TYR A C 1
ATOM 787 O O . TYR A 1 131 ? 17.005 48.096 23.397 1.00 12.60 157 TYR A O 1
ATOM 796 N N . ASP A 1 132 ? 18.653 46.588 23.213 1.00 11.94 158 ASP A N 1
ATOM 797 C CA . ASP A 1 132 ? 18.771 46.448 24.658 1.00 12.18 158 ASP A CA 1
ATOM 798 C C . ASP A 1 132 ? 19.570 47.623 25.204 1.00 12.19 158 ASP A C 1
ATOM 799 O O . ASP A 1 132 ? 20.377 48.225 24.501 1.00 14.81 158 ASP A O 1
ATOM 804 N N . THR A 1 133 ? 19.348 47.964 26.464 1.00 12.28 159 THR A N 1
ATOM 805 C CA . THR A 1 133 ? 20.150 49.002 27.097 1.00 12.85 159 THR A CA 1
ATOM 806 C C . THR A 1 133 ? 21.054 48.376 28.145 1.00 12.09 159 THR A C 1
ATOM 807 O O . THR A 1 133 ? 20.669 47.428 28.844 1.00 12.91 159 THR A O 1
ATOM 811 N N . ARG A 1 134 ? 22.258 48.910 28.256 1.00 12.97 160 ARG A N 1
ATOM 812 C CA . ARG A 1 134 ? 23.232 48.376 29.193 1.00 13.35 160 ARG A CA 1
ATOM 813 C C . ARG A 1 134 ? 22.700 48.510 30.620 1.00 13.46 160 ARG A C 1
ATOM 814 O O . ARG A 1 134 ? 22.083 49.524 30.959 1.00 14.01 160 ARG A O 1
ATOM 822 N N . PRO A 1 135 ? 22.929 47.522 31.488 1.00 13.55 161 PRO A N 1
ATOM 823 C CA . PRO A 1 135 ? 22.335 47.603 32.832 1.00 14.68 161 PRO A CA 1
ATOM 824 C C . PRO A 1 135 ? 22.811 48.789 33.644 1.00 14.99 161 PRO A C 1
ATOM 825 O O . PRO A 1 135 ? 22.061 49.263 34.505 1.00 17.78 161 PRO A O 1
ATOM 829 N N . ALA A 1 136 ? 24.024 49.279 33.407 1.00 14.54 162 ALA A N 1
ATOM 830 C CA . ALA A 1 136 ? 24.557 50.381 34.190 1.00 15.32 162 ALA A CA 1
ATOM 831 C C . ALA A 1 136 ? 25.426 51.253 33.302 1.00 14.87 162 ALA A C 1
ATOM 832 O O . ALA A 1 136 ? 25.999 50.784 32.310 1.00 15.33 162 ALA A O 1
ATOM 834 N N . ALA A 1 137 ? 25.536 52.524 33.695 1.00 15.38 163 ALA A N 1
ATOM 835 C CA . ALA A 1 137 ? 26.406 53.492 33.023 1.00 15.91 163 ALA A CA 1
ATOM 836 C C . ALA A 1 137 ? 27.824 53.273 33.552 1.00 15.93 163 ALA A C 1
ATOM 837 O O . ALA A 1 137 ? 28.326 53.994 34.416 1.00 16.57 163 ALA A O 1
ATOM 839 N N . HIS A 1 138 ? 28.481 52.240 33.022 1.00 15.99 164 HIS A N 1
ATOM 840 C CA . HIS A 1 138 ? 29.728 51.768 33.619 1.00 16.84 164 HIS A CA 1
ATOM 841 C C . HIS A 1 138 ? 30.913 52.710 33.431 1.00 18.14 164 HIS A C 1
ATOM 842 O O . HIS A 1 138 ? 31.958 52.469 34.050 1.00 19.84 164 HIS A O 1
ATOM 849 N N . GLN A 1 139 ? 30.802 53.761 32.605 1.00 17.52 165 GLN A N 1
ATOM 850 C CA . GLN A 1 139 ? 31.884 54.739 32.554 1.00 17.80 165 GLN A CA 1
ATOM 851 C C . GLN A 1 139 ? 31.810 55.759 33.681 1.00 19.64 165 GLN A C 1
ATOM 852 O O . GLN A 1 139 ? 32.761 56.530 33.860 1.00 21.70 165 GLN A O 1
ATOM 858 N N . GLU A 1 140 ? 30.727 55.765 34.459 1.00 19.53 166 GLU A N 1
ATOM 859 C CA . GLU A 1 140 ? 30.681 56.617 35.641 1.00 20.63 166 GLU A CA 1
ATOM 860 C C . GLU A 1 140 ? 31.743 56.154 36.631 1.00 22.89 166 GLU A C 1
ATOM 861 O O . GLU A 1 140 ? 31.837 54.961 36.940 1.00 22.50 166 GLU A O 1
ATOM 867 N N . THR A 1 141 ? 32.551 57.098 37.128 1.00 25.07 167 THR A N 1
ATOM 868 C CA . THR A 1 141 ? 33.636 56.729 38.034 1.00 27.34 167 THR A CA 1
ATOM 869 C C . THR A 1 141 ? 33.182 56.584 39.482 1.00 29.43 167 THR A C 1
ATOM 870 O O . THR A 1 141 ? 33.907 55.986 40.284 1.00 32.27 167 THR A O 1
ATOM 874 N N . ASP A 1 142 ? 32.015 57.117 39.838 1.00 29.92 168 ASP A N 1
ATOM 875 C CA . ASP A 1 142 ? 31.398 56.841 41.133 1.00 31.85 168 ASP A CA 1
ATOM 876 C C . ASP A 1 142 ? 30.457 55.658 40.936 1.00 31.09 168 ASP A C 1
ATOM 877 O O . ASP A 1 142 ? 29.425 55.787 40.273 1.00 29.69 168 ASP A O 1
ATOM 882 N N . THR A 1 143 ? 30.809 54.504 41.506 1.00 31.71 169 THR A N 1
ATOM 883 C CA . THR A 1 143 ? 30.021 53.301 41.264 1.00 31.47 169 THR A CA 1
ATOM 884 C C . THR A 1 143 ? 28.632 53.359 41.893 1.00 29.58 169 THR A C 1
ATOM 885 O O . THR A 1 143 ? 27.770 52.553 41.525 1.00 28.13 169 THR A O 1
ATOM 889 N N . GLN A 1 144 ? 28.384 54.285 42.823 1.00 30.22 170 GLN A N 1
ATOM 890 C CA . GLN A 1 144 ? 27.007 54.498 43.256 1.00 30.67 170 GLN A CA 1
ATOM 891 C C . GLN A 1 144 ? 26.113 54.864 42.080 1.00 28.81 170 GLN A C 1
ATOM 892 O O . GLN A 1 144 ? 24.936 54.476 42.043 1.00 27.97 170 GLN A O 1
ATOM 898 N N . ASN A 1 145 ? 26.661 55.585 41.101 1.00 27.05 171 ASN A N 1
ATOM 899 C CA . ASN A 1 145 ? 25.909 55.922 39.902 1.00 25.73 171 ASN A CA 1
ATOM 900 C C . ASN A 1 145 ? 25.603 54.716 39.026 1.00 24.07 171 ASN A C 1
ATOM 901 O O . ASN A 1 145 ? 24.761 54.826 38.129 1.00 23.02 171 ASN A O 1
ATOM 906 N N . TRP A 1 146 ? 26.257 53.575 39.256 1.00 24.94 172 TRP A N 1
ATOM 907 C CA . TRP A 1 146 ? 25.875 52.364 38.547 1.00 24.21 172 TRP A CA 1
ATOM 908 C C . TRP A 1 146 ? 24.525 51.838 39.000 1.00 23.99 172 TRP A C 1
ATOM 909 O O . TRP A 1 146 ? 24.000 50.917 38.365 1.00 25.13 172 TRP A O 1
ATOM 920 N N . ARG A 1 147 ? 23.948 52.400 40.064 1.00 25.34 173 ARG A N 1
ATOM 921 C CA . ARG A 1 147 ? 22.650 51.934 40.523 1.00 26.93 173 ARG A CA 1
ATOM 922 C C . ARG A 1 147 ? 21.507 52.753 39.946 1.00 26.28 173 ARG A C 1
ATOM 923 O O . ARG A 1 147 ? 20.340 52.438 40.208 1.00 29.99 173 ARG A O 1
ATOM 931 N N . LYS A 1 148 ? 21.804 53.758 39.160 1.00 23.60 174 LYS A N 1
ATOM 932 C CA . LYS A 1 148 ? 20.782 54.625 38.599 1.00 23.20 174 LYS A CA 1
ATOM 933 C C . LYS A 1 148 ? 20.395 54.174 37.196 1.00 21.39 174 LYS A C 1
ATOM 934 O O . LYS A 1 148 ? 21.185 53.525 36.505 1.00 21.15 174 LYS A O 1
ATOM 940 N N . PRO A 1 149 ? 19.178 54.490 36.753 1.00 21.35 175 PRO A N 1
ATOM 941 C CA . PRO A 1 149 ? 18.743 54.035 35.424 1.00 19.67 175 PRO A CA 1
ATOM 942 C C . PRO A 1 149 ? 19.531 54.717 34.314 1.00 18.99 175 PRO A C 1
ATOM 943 O O . PRO A 1 149 ? 19.727 55.938 34.321 1.00 21.06 175 PRO A O 1
ATOM 947 N N . PHE A 1 150 ? 19.975 53.916 33.352 1.00 16.59 176 PHE A N 1
ATOM 948 C CA . PHE A 1 150 ? 20.799 54.380 32.240 1.00 15.40 176 PHE A CA 1
ATOM 949 C C . PHE A 1 150 ? 19.928 54.439 30.981 1.00 15.10 176 PHE A C 1
ATOM 950 O O . PHE A 1 150 ? 19.469 53.398 30.485 1.00 15.99 176 PHE A O 1
ATOM 958 N N . ALA A 1 151 ? 19.706 55.656 30.458 1.00 15.40 177 ALA A N 1
ATOM 959 C CA . ALA A 1 151 ? 18.772 55.857 29.354 1.00 15.47 177 ALA A CA 1
ATOM 960 C C . ALA A 1 151 ? 19.354 55.470 28.006 1.00 13.65 177 ALA A C 1
ATOM 961 O O . ALA A 1 151 ? 18.592 55.160 27.083 1.00 14.48 177 ALA A O 1
ATOM 963 N N . SER A 1 152 ? 20.671 55.530 27.844 1.00 13.10 178 SER A N 1
ATOM 964 C CA . SER A 1 152 ? 21.301 55.018 26.623 1.00 13.26 178 SER A CA 1
ATOM 965 C C . SER A 1 152 ? 20.744 55.680 25.351 1.00 12.32 178 SER A C 1
ATOM 966 O O . SER A 1 152 ? 20.529 55.013 24.349 1.00 12.59 178 SER A O 1
ATOM 969 N N . ALA A 1 153 ? 20.516 57.000 25.375 1.00 12.53 179 ALA A N 1
ATOM 970 C CA . ALA A 1 153 ? 19.779 57.631 24.274 1.00 12.82 179 ALA A CA 1
ATOM 971 C C . ALA A 1 153 ? 20.482 57.477 22.927 1.00 12.03 179 ALA A C 1
ATOM 972 O O . ALA A 1 153 ? 19.825 57.227 21.912 1.00 12.79 179 ALA A O 1
ATOM 974 N N . ASN A 1 154 ? 21.798 57.663 22.886 1.00 11.97 180 ASN A N 1
ATOM 975 C CA . ASN A 1 154 ? 22.556 57.604 21.641 1.00 12.09 180 ASN A CA 1
ATOM 976 C C . ASN A 1 154 ? 23.124 56.215 21.371 1.00 11.93 180 ASN A C 1
ATOM 977 O O . ASN A 1 154 ? 23.959 56.059 20.484 1.00 14.43 180 ASN A O 1
ATOM 982 N N . ASP A 1 155 ? 22.702 55.209 22.124 1.00 12.74 181 ASP A N 1
ATOM 983 C CA . ASP A 1 155 ? 23.384 53.922 22.152 1.00 12.11 181 ASP A CA 1
ATOM 984 C C . ASP A 1 155 ? 22.297 52.864 22.011 1.00 11.89 181 ASP A C 1
ATOM 985 O O . ASP A 1 155 ? 21.642 52.478 22.987 1.00 12.29 181 ASP A O 1
ATOM 990 N N . GLY A 1 156 ? 22.065 52.432 20.775 1.00 12.09 182 GLY A N 1
ATOM 991 C CA . GLY A 1 156 ? 20.936 51.580 20.433 1.00 12.51 182 GLY A CA 1
ATOM 992 C C . GLY A 1 156 ? 19.655 52.361 20.229 1.00 12.07 182 GLY A C 1
ATOM 993 O O . GLY A 1 156 ? 19.045 52.295 19.159 1.00 12.56 182 GLY A O 1
ATOM 994 N N . THR A 1 157 ? 19.261 53.145 21.237 1.00 12.11 183 THR A N 1
ATOM 995 C CA . THR A 1 157 ? 17.960 53.803 21.216 1.00 11.77 183 THR A CA 1
ATOM 996 C C . THR A 1 157 ? 17.822 54.659 19.968 1.00 11.45 183 THR A C 1
ATOM 997 O O . THR A 1 157 ? 16.790 54.624 19.291 1.00 12.08 183 THR A O 1
ATOM 1001 N N . ALA A 1 158 ? 18.843 55.468 19.664 1.00 11.55 184 ALA A N 1
ATOM 1002 C CA . ALA A 1 158 ? 18.721 56.381 18.531 1.00 11.97 184 ALA A CA 1
ATOM 1003 C C . ALA A 1 158 ? 18.605 55.636 17.211 1.00 11.30 184 ALA A C 1
ATOM 1004 O O . ALA A 1 158 ? 17.951 56.136 16.289 1.00 11.65 184 ALA A O 1
ATOM 1006 N N . GLY A 1 159 ? 19.227 54.459 17.087 1.00 11.51 185 GLY A N 1
ATOM 1007 C CA . GLY A 1 159 ? 19.057 53.671 15.879 1.00 11.52 185 GLY A CA 1
ATOM 1008 C C . GLY A 1 159 ? 17.632 53.174 15.736 1.00 11.01 185 GLY A C 1
ATOM 1009 O O . GLY A 1 159 ? 17.044 53.236 14.653 1.00 11.73 185 GLY A O 1
ATOM 1010 N N . ALA A 1 160 ? 17.061 52.646 16.831 1.00 11.40 186 ALA A N 1
ATOM 1011 C CA . ALA A 1 160 ? 15.660 52.249 16.798 1.00 11.48 186 ALA A CA 1
ATOM 1012 C C . ALA A 1 160 ? 14.764 53.426 16.433 1.00 11.24 186 ALA A C 1
ATOM 1013 O O . ALA A 1 160 ? 13.820 53.286 15.641 1.00 11.72 186 ALA A O 1
ATOM 1015 N N . ALA A 1 161 ? 15.041 54.598 17.015 1.00 11.53 187 ALA A N 1
ATOM 1016 C CA . ALA A 1 161 ? 14.245 55.786 16.732 1.00 11.49 187 ALA A CA 1
ATOM 1017 C C . ALA A 1 161 ? 14.381 56.227 15.280 1.00 10.95 187 ALA A C 1
ATOM 1018 O O . ALA A 1 161 ? 13.395 56.642 14.658 1.00 11.34 187 ALA A O 1
ATOM 1020 N N . LEU A 1 162 ? 15.593 56.145 14.721 1.00 10.96 188 LEU A N 1
ATOM 1021 C CA . LEU A 1 162 ? 15.745 56.492 13.318 1.00 10.92 188 LEU A CA 1
ATOM 1022 C C . LEU A 1 162 ? 14.975 55.516 12.445 1.00 10.71 188 LEU A C 1
ATOM 1023 O O . LEU A 1 162 ? 14.356 55.923 11.464 1.00 11.35 188 LEU A O 1
ATOM 1028 N N . MET A 1 163 ? 14.972 54.222 12.799 1.00 11.01 189 MET A N 1
ATOM 1029 C CA . MET A 1 163 ? 14.124 53.273 12.076 1.00 11.37 189 MET A CA 1
ATOM 1030 C C . MET A 1 163 ? 12.653 53.662 12.176 1.00 11.25 189 MET A C 1
ATOM 1031 O O . MET A 1 163 ? 11.911 53.557 11.190 1.00 11.56 189 MET A O 1
ATOM 1036 N N . MET A 1 164 ? 12.210 54.103 13.362 1.00 11.40 190 MET A N 1
ATOM 1037 C CA . MET A 1 164 ? 10.822 54.557 13.495 1.00 11.70 190 MET A CA 1
ATOM 1038 C C . MET A 1 164 ? 10.534 55.717 12.553 1.00 11.37 190 MET A C 1
ATOM 1039 O O . MET A 1 164 ? 9.476 55.759 11.924 1.00 12.33 190 MET A O 1
ATOM 1044 N N . GLU A 1 165 ? 11.460 56.672 12.449 1.00 11.10 191 GLU A N 1
ATOM 1045 C CA . GLU A 1 165 ? 11.265 57.777 11.511 1.00 11.22 191 GLU A CA 1
ATOM 1046 C C . GLU A 1 165 ? 11.253 57.276 10.069 1.00 11.34 191 GLU A C 1
ATOM 1047 O O . GLU A 1 165 ? 10.364 57.624 9.283 1.00 11.52 191 GLU A O 1
ATOM 1053 N N . LEU A 1 166 ? 12.245 56.462 9.700 1.00 11.08 192 LEU A N 1
ATOM 1054 C CA . LEU A 1 166 ? 12.340 55.968 8.332 1.00 11.19 192 LEU A CA 1
ATOM 1055 C C . LEU A 1 166 ? 11.092 55.208 7.929 1.00 11.10 192 LEU A C 1
ATOM 1056 O O . LEU A 1 166 ? 10.689 55.246 6.757 1.00 11.43 192 LEU A O 1
ATOM 1061 N N . ALA A 1 167 ? 10.469 54.503 8.874 1.00 11.38 193 ALA A N 1
ATOM 1062 C CA . ALA A 1 167 ? 9.281 53.725 8.553 1.00 11.17 193 ALA A CA 1
ATOM 1063 C C . ALA A 1 167 ? 8.158 54.567 7.960 1.00 11.25 193 ALA A C 1
ATOM 1064 O O . ALA A 1 167 ? 7.337 54.029 7.225 1.00 12.69 193 ALA A O 1
ATOM 1066 N N . HIS A 1 168 ? 8.073 55.865 8.290 1.00 11.69 194 HIS A N 1
ATOM 1067 C CA . HIS A 1 168 ? 7.050 56.710 7.675 1.00 12.11 194 HIS A CA 1
ATOM 1068 C C . HIS A 1 168 ? 7.223 56.820 6.166 1.00 11.89 194 HIS A C 1
ATOM 1069 O O . HIS A 1 168 ? 6.245 57.103 5.460 1.00 13.24 194 HIS A O 1
ATOM 1076 N N . HIS A 1 169 ? 8.446 56.612 5.671 1.00 11.75 195 HIS A N 1
ATOM 1077 C CA . HIS A 1 169 ? 8.797 56.887 4.287 1.00 11.89 195 HIS A CA 1
ATOM 1078 C C . HIS A 1 169 ? 8.980 55.634 3.458 1.00 11.41 195 HIS A C 1
ATOM 1079 O O . HIS A 1 169 ? 8.903 55.726 2.233 1.00 11.72 195 HIS A O 1
ATOM 1086 N N . MET A 1 170 ? 9.213 54.470 4.084 1.00 11.36 196 MET A N 1
ATOM 1087 C CA . MET A 1 170 ? 9.725 53.312 3.347 1.00 11.23 196 MET A CA 1
ATOM 1088 C C . MET A 1 170 ? 8.812 52.873 2.209 1.00 10.81 196 MET A C 1
ATOM 1089 O O . MET A 1 170 ? 9.314 52.516 1.140 1.00 11.54 196 MET A O 1
ATOM 1094 N N . LYS A 1 171 ? 7.484 52.878 2.406 1.00 11.61 197 LYS A N 1
ATOM 1095 C CA . LYS A 1 171 ? 6.622 52.408 1.322 1.00 12.11 197 LYS A CA 1
ATOM 1096 C C . LYS A 1 171 ? 6.620 53.348 0.132 1.00 11.61 197 LYS A C 1
ATOM 1097 O O . LYS A 1 171 ? 6.134 52.949 -0.931 1.00 12.79 197 LYS A O 1
ATOM 1103 N N . GLY A 1 172 ? 7.165 54.560 0.274 1.00 11.77 198 GLY A N 1
ATOM 1104 C CA . GLY A 1 172 ? 7.348 55.463 -0.845 1.00 12.35 198 GLY A CA 1
ATOM 1105 C C . GLY A 1 172 ? 8.736 55.444 -1.451 1.00 11.96 198 GLY A C 1
ATOM 1106 O O . GLY A 1 172 ? 9.020 56.298 -2.297 1.00 13.11 198 GLY A O 1
ATOM 1107 N N . VAL A 1 173 ? 9.607 54.518 -1.060 1.00 11.36 199 VAL A N 1
ATOM 1108 C CA . VAL A 1 173 ? 10.992 54.488 -1.534 1.00 11.62 199 VAL A CA 1
ATOM 1109 C C . VAL A 1 173 ? 11.109 53.475 -2.667 1.00 11.36 199 VAL A C 1
ATOM 1110 O O . VAL A 1 173 ? 10.728 52.306 -2.480 1.00 12.56 199 VAL A O 1
ATOM 1114 N N . PRO A 1 174 ? 11.654 53.856 -3.827 1.00 11.65 200 PRO A N 1
ATOM 1115 C CA . PRO A 1 174 ? 11.916 52.867 -4.880 1.00 12.11 200 PRO A CA 1
ATOM 1116 C C . PRO A 1 174 ? 13.205 52.125 -4.556 1.00 11.99 200 PRO A C 1
ATOM 1117 O O . PRO A 1 174 ? 14.238 52.740 -4.261 1.00 12.74 200 PRO A O 1
ATOM 1121 N N . SER A 1 175 ? 13.155 50.792 -4.619 1.00 11.94 201 SER A N 1
ATOM 1122 C CA . SER A 1 175 ? 14.314 50.005 -4.217 1.00 12.30 201 SER A CA 1
ATOM 1123 C C . SER A 1 175 ? 14.400 48.722 -5.022 1.00 12.26 201 SER A C 1
ATOM 1124 O O . SER A 1 175 ? 13.452 47.932 -5.035 1.00 13.40 201 SER A O 1
ATOM 1127 N N . ASN A 1 176 ? 15.572 48.465 -5.598 1.00 12.16 202 ASN A N 1
ATOM 1128 C CA . ASN A 1 176 ? 15.816 47.205 -6.286 1.00 12.66 202 ASN A CA 1
ATOM 1129 C C . ASN A 1 176 ? 16.225 46.081 -5.347 1.00 12.65 202 ASN A C 1
ATOM 1130 O O . ASN A 1 176 ? 16.464 44.958 -5.816 1.00 14.51 202 ASN A O 1
ATOM 1135 N N . VAL A 1 177 ? 16.281 46.352 -4.052 1.00 12.13 203 VAL A N 1
ATOM 1136 C CA . VAL A 1 177 ? 16.670 45.388 -3.030 1.00 12.54 203 VAL A CA 1
ATOM 1137 C C . VAL A 1 177 ? 15.617 45.354 -1.932 1.00 12.13 203 VAL A C 1
ATOM 1138 O O . VAL A 1 177 ? 14.904 46.329 -1.687 1.00 12.72 203 VAL A O 1
ATOM 1142 N N . GLY A 1 178 ? 15.534 44.230 -1.237 1.00 11.85 204 GLY A N 1
ATOM 1143 C CA . GLY A 1 178 ? 14.784 44.211 0.000 1.00 12.50 204 GLY A CA 1
ATOM 1144 C C . GLY A 1 178 ? 15.494 45.029 1.057 1.00 10.90 204 GLY A C 1
ATOM 1145 O O . GLY A 1 178 ? 16.708 45.243 0.981 1.00 11.75 204 GLY A O 1
ATOM 1146 N N . VAL A 1 179 ? 14.741 45.490 2.063 1.00 11.33 205 VAL A N 1
ATOM 1147 C CA . VAL A 1 179 ? 15.359 46.189 3.194 1.00 11.74 205 VAL A CA 1
ATOM 1148 C C . VAL A 1 179 ? 14.782 45.620 4.475 1.00 10.77 205 VAL A C 1
ATOM 1149 O O . VAL A 1 179 ? 13.567 45.684 4.691 1.00 11.67 205 VAL A O 1
ATOM 1153 N N . ASP A 1 180 ? 15.652 45.078 5.331 1.00 11.45 206 ASP A N 1
ATOM 1154 C CA . ASP A 1 180 ? 15.258 44.588 6.646 1.00 11.45 206 ASP A CA 1
ATOM 1155 C C . ASP A 1 180 ? 15.842 45.502 7.713 1.00 10.80 206 ASP A C 1
ATOM 1156 O O . ASP A 1 180 ? 17.063 45.717 7.750 1.00 12.19 206 ASP A O 1
ATOM 1161 N N . PHE A 1 181 ? 14.968 46.064 8.549 1.00 10.96 207 PHE A N 1
ATOM 1162 C CA . PHE A 1 181 ? 15.390 46.750 9.762 1.00 10.66 207 PHE A CA 1
ATOM 1163 C C . PHE A 1 181 ? 15.544 45.666 10.823 1.00 10.85 207 PHE A C 1
ATOM 1164 O O . PHE A 1 181 ? 14.576 44.951 11.122 1.00 12.55 207 PHE A O 1
ATOM 1172 N N . VAL A 1 182 ? 16.744 45.507 11.363 1.00 11.10 208 VAL A N 1
ATOM 1173 C CA . VAL A 1 182 ? 17.007 44.442 12.321 1.00 11.19 208 VAL A CA 1
ATOM 1174 C C . VAL A 1 182 ? 17.440 45.087 13.633 1.00 11.53 208 VAL A C 1
ATOM 1175 O O . VAL A 1 182 ? 18.414 45.856 13.670 1.00 11.80 208 VAL A O 1
ATOM 1179 N N . LEU A 1 183 ? 16.720 44.760 14.707 1.00 11.30 209 LEU A N 1
ATOM 1180 C CA . LEU A 1 183 ? 17.026 45.228 16.053 1.00 11.57 209 LEU A CA 1
ATOM 1181 C C . LEU A 1 183 ? 17.569 44.052 16.855 1.00 11.50 209 LEU A C 1
ATOM 1182 O O . LEU A 1 183 ? 16.860 43.054 17.080 1.00 12.30 209 LEU A O 1
ATOM 1187 N N . PHE A 1 184 ? 18.837 44.156 17.254 1.00 11.11 210 PHE A N 1
ATOM 1188 C CA . PHE A 1 184 ? 19.509 43.096 18.001 1.00 11.18 210 PHE A CA 1
ATOM 1189 C C . PHE A 1 184 ? 19.298 43.267 19.497 1.00 11.15 210 PHE A C 1
ATOM 1190 O O . PHE A 1 184 ? 19.612 44.321 20.067 1.00 11.62 210 PHE A O 1
ATOM 1198 N N . ASP A 1 185 ? 18.809 42.211 20.143 1.00 11.44 211 ASP A N 1
ATOM 1199 C CA . ASP A 1 185 ? 18.819 42.163 21.593 1.00 11.32 211 ASP A CA 1
ATOM 1200 C C . ASP A 1 185 ? 20.221 41.794 22.089 1.00 11.98 211 ASP A C 1
ATOM 1201 O O . ASP A 1 185 ? 21.082 41.327 21.332 1.00 12.36 211 ASP A O 1
ATOM 1206 N N . GLY A 1 186 ? 20.442 42.006 23.379 1.00 12.10 212 GLY A N 1
ATOM 1207 C CA . GLY A 1 186 ? 21.581 41.412 24.052 1.00 12.61 212 GLY A CA 1
ATOM 1208 C C . GLY A 1 186 ? 22.928 41.825 23.506 1.00 12.12 212 GLY A C 1
ATOM 1209 O O . GLY A 1 186 ? 23.892 41.052 23.592 1.00 12.28 212 GLY A O 1
ATOM 1210 N N . GLU A 1 187 ? 23.043 43.045 22.967 1.00 11.85 213 GLU A N 1
ATOM 1211 C CA . GLU A 1 187 ? 24.374 43.503 22.587 1.00 12.13 213 GLU A CA 1
ATOM 1212 C C . GLU A 1 187 ? 25.248 43.709 23.813 1.00 11.74 213 GLU A C 1
ATOM 1213 O O . GLU A 1 187 ? 26.437 43.387 23.788 1.00 12.68 213 GLU A O 1
ATOM 1219 N N . GLU A 1 188 ? 24.690 44.275 24.880 1.00 12.29 214 GLU A N 1
ATOM 1220 C CA . GLU A 1 188 ? 25.498 44.625 26.040 1.00 12.27 214 GLU A CA 1
ATOM 1221 C C . GLU A 1 188 ? 24.686 44.463 27.325 1.00 12.61 214 GLU A C 1
ATOM 1222 O O . GLU A 1 188 ? 24.522 45.390 28.131 1.00 13.00 214 GLU A O 1
ATOM 1228 N N . TYR A 1 189 ? 24.240 43.225 27.545 1.00 12.39 215 TYR A N 1
ATOM 1229 C CA . TYR A 1 189 ? 23.585 42.816 28.782 1.00 12.82 215 TYR A CA 1
ATOM 1230 C C . TYR A 1 189 ? 24.666 42.553 29.831 1.00 12.86 215 TYR A C 1
ATOM 1231 O O . TYR A 1 189 ? 24.895 41.425 30.278 1.00 12.92 215 TYR A O 1
ATOM 1240 N N . ILE A 1 190 ? 25.374 43.619 30.194 1.00 12.85 216 ILE A N 1
ATOM 1241 C CA . ILE A 1 190 ? 26.596 43.505 30.985 1.00 13.30 216 ILE A CA 1
ATOM 1242 C C . ILE A 1 190 ? 26.249 43.741 32.449 1.00 13.63 216 ILE A C 1
ATOM 1243 O O . ILE A 1 190 ? 26.078 44.885 32.893 1.00 14.78 216 ILE A O 1
ATOM 1248 N N . LEU A 1 191 ? 26.148 42.650 33.210 1.00 14.33 217 LEU A N 1
ATOM 1249 C CA . LEU A 1 191 ? 25.919 42.744 34.643 1.00 15.62 217 LEU A CA 1
ATOM 1250 C C . LEU A 1 191 ? 27.228 42.820 35.404 1.00 16.45 217 LEU A C 1
ATOM 1251 O O . LEU A 1 191 ? 27.304 43.498 36.434 1.00 19.29 217 LEU A O 1
ATOM 1256 N N . ASP A 1 192 ? 28.246 42.134 34.912 1.00 15.61 218 ASP A N 1
ATOM 1257 C CA . ASP A 1 192 ? 29.589 42.157 35.477 1.00 16.26 218 ASP A CA 1
ATOM 1258 C C . ASP A 1 192 ? 30.503 42.731 34.410 1.00 15.73 218 ASP A C 1
ATOM 1259 O O . ASP A 1 192 ? 30.749 42.063 33.389 1.00 16.37 218 ASP A O 1
ATOM 1264 N N . PRO A 1 193 ? 31.015 43.951 34.581 1.00 15.83 219 PRO A N 1
ATOM 1265 C CA . PRO A 1 193 ? 31.869 44.560 33.558 1.00 17.70 219 PRO A CA 1
ATOM 1266 C C . PRO A 1 193 ? 33.307 44.085 33.605 1.00 20.03 219 PRO A C 1
ATOM 1267 O O . PRO A 1 193 ? 34.123 44.562 32.807 1.00 24.01 219 PRO A O 1
ATOM 1271 N N . GLY A 1 194 ? 33.636 43.168 34.515 1.00 20.25 220 GLY A N 1
ATOM 1272 C CA . GLY A 1 194 ? 34.987 42.684 34.643 1.00 24.45 220 GLY A CA 1
ATOM 1273 C C . GLY A 1 194 ? 35.879 43.684 35.345 1.00 28.81 220 GLY A C 1
ATOM 1274 O O . GLY A 1 194 ? 35.435 44.650 35.967 1.00 29.13 220 GLY A O 1
ATOM 1275 N N . VAL A 1 195 ? 37.181 43.429 35.237 1.00 33.31 221 VAL A N 1
ATOM 1276 C CA . VAL A 1 195 ? 38.204 44.305 35.785 1.00 39.61 221 VAL A CA 1
ATOM 1277 C C . VAL A 1 195 ? 39.250 44.502 34.697 1.00 45.00 221 VAL A C 1
ATOM 1278 O O . VAL A 1 195 ? 39.866 43.529 34.251 1.00 44.41 221 VAL A O 1
ATOM 1282 N N . PRO A 1 196 ? 39.488 45.731 34.234 1.00 51.92 222 PRO A N 1
ATOM 1283 C CA . PRO A 1 196 ? 40.351 45.938 33.058 1.00 56.03 222 PRO A CA 1
ATOM 1284 C C . PRO A 1 196 ? 41.742 45.359 33.267 1.00 59.31 222 PRO A C 1
ATOM 1285 O O . PRO A 1 196 ? 42.477 45.758 34.174 1.00 59.69 222 PRO A O 1
ATOM 1289 N N . GLY A 1 197 ? 42.093 44.398 32.417 1.00 61.60 223 GLY A N 1
ATOM 1290 C CA . GLY A 1 197 ? 43.361 43.713 32.532 1.00 63.40 223 GLY A CA 1
ATOM 1291 C C . GLY A 1 197 ? 43.244 42.409 33.294 1.00 65.06 223 GLY A C 1
ATOM 1292 O O . GLY A 1 197 ? 43.886 41.417 32.937 1.00 66.18 223 GLY A O 1
ATOM 1293 N N . LEU A 1 198 ? 42.431 42.398 34.350 1.00 65.15 224 LEU A N 1
ATOM 1294 C CA . LEU A 1 198 ? 42.319 41.241 35.232 1.00 65.60 224 LEU A CA 1
ATOM 1295 C C . LEU A 1 198 ? 41.158 40.305 34.904 1.00 63.45 224 LEU A C 1
ATOM 1296 O O . LEU A 1 198 ? 41.326 39.084 34.988 1.00 64.24 224 LEU A O 1
ATOM 1301 N N . GLN A 1 199 ? 39.983 40.828 34.541 1.00 59.38 225 GLN A N 1
ATOM 1302 C CA . GLN A 1 199 ? 38.819 39.990 34.251 1.00 55.94 225 GLN A CA 1
ATOM 1303 C C . GLN A 1 199 ? 38.046 40.529 33.053 1.00 47.85 225 GLN A C 1
ATOM 1304 O O . GLN A 1 199 ? 37.752 41.725 32.989 1.00 43.93 225 GLN A O 1
ATOM 1310 N N . GLU A 1 200 ? 37.707 39.631 32.118 1.00 44.97 226 GLU A N 1
ATOM 1311 C CA . GLU A 1 200 ? 36.976 39.997 30.901 1.00 40.76 226 GLU A CA 1
ATOM 1312 C C . GLU A 1 200 ? 35.542 40.467 31.155 1.00 34.75 226 GLU A C 1
ATOM 1313 O O . GLU A 1 200 ? 35.054 41.362 30.454 1.00 38.19 226 GLU A O 1
ATOM 1319 N N . GLY A 1 201 ? 34.860 39.907 32.140 1.00 23.69 227 GLY A N 1
ATOM 1320 C CA . GLY A 1 201 ? 33.491 40.294 32.396 1.00 18.89 227 GLY A CA 1
ATOM 1321 C C . GLY A 1 201 ? 32.523 39.576 31.466 1.00 14.96 227 GLY A C 1
ATOM 1322 O O . GLY A 1 201 ? 32.825 38.546 30.835 1.00 15.86 227 GLY A O 1
ATOM 1323 N N . ASP A 1 202 ? 31.314 40.122 31.412 1.00 14.04 228 ASP A N 1
ATOM 1324 C CA . ASP A 1 202 ? 30.220 39.562 30.632 1.00 12.86 228 ASP A CA 1
ATOM 1325 C C . ASP A 1 202 ? 30.398 39.669 29.117 1.00 12.76 228 ASP A C 1
ATOM 1326 O O . ASP A 1 202 ? 31.181 40.478 28.596 1.00 13.95 228 ASP A O 1
ATOM 1331 N N . LYS A 1 203 ? 29.625 38.840 28.410 1.00 12.92 229 LYS A N 1
ATOM 1332 C CA . LYS A 1 203 ? 29.697 38.670 26.964 1.00 12.89 229 LYS A CA 1
ATOM 1333 C C . LYS A 1 203 ? 28.798 39.651 26.222 1.00 11.96 229 LYS A C 1
ATOM 1334 O O . LYS A 1 203 ? 27.676 39.929 26.650 1.00 12.27 229 LYS A O 1
ATOM 1340 N N . TYR A 1 204 ? 29.282 40.113 25.073 1.00 12.66 230 TYR A N 1
ATOM 1341 C CA . TYR A 1 204 ? 28.580 41.010 24.161 1.00 12.58 230 TYR A CA 1
ATOM 1342 C C . TYR A 1 204 ? 28.016 40.241 22.968 1.00 12.75 230 TYR A C 1
ATOM 1343 O O . TYR A 1 204 ? 28.454 39.132 22.645 1.00 13.85 230 TYR A O 1
ATOM 1352 N N . PHE A 1 205 ? 27.050 40.869 22.292 1.00 12.49 231 PHE A N 1
ATOM 1353 C CA . PHE A 1 205 ? 26.670 40.509 20.922 1.00 12.56 231 PHE A CA 1
ATOM 1354 C C . PHE A 1 205 ? 25.812 39.252 20.798 1.00 12.13 231 PHE A C 1
ATOM 1355 O O . PHE A 1 205 ? 25.835 38.595 19.749 1.00 13.28 231 PHE A O 1
ATOM 1363 N N . PHE A 1 206 ? 24.985 38.934 21.798 1.00 12.29 232 PHE A N 1
ATOM 1364 C CA . PHE A 1 206 ? 24.149 37.740 21.672 1.00 13.45 232 PHE A CA 1
ATOM 1365 C C . PHE A 1 206 ? 23.211 37.819 20.475 1.00 12.68 232 PHE A C 1
ATOM 1366 O O . PHE A 1 206 ? 23.037 36.834 19.748 1.00 13.15 232 PHE A O 1
ATOM 1374 N N . GLY A 1 207 ? 22.572 38.974 20.271 1.00 12.31 233 GLY A N 1
ATOM 1375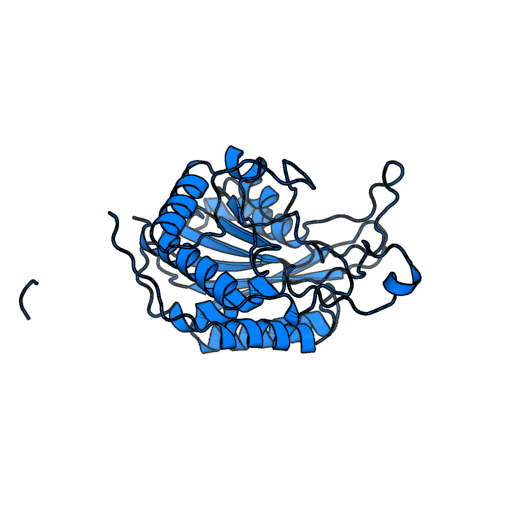 C CA . GLY A 1 207 ? 21.572 39.093 19.217 1.00 12.85 233 GLY A CA 1
ATOM 1376 C C . GLY A 1 207 ? 22.155 39.051 17.819 1.00 12.08 233 GLY A C 1
ATOM 1377 O O . GLY A 1 207 ? 21.634 38.357 16.942 1.00 12.50 233 GLY A O 1
ATOM 1378 N N . SER A 1 208 ? 23.248 39.795 17.579 1.00 11.96 234 SER A N 1
ATOM 1379 C CA . SER A 1 208 ? 23.833 39.748 16.247 1.00 11.87 234 SER A CA 1
ATOM 1380 C C . SER A 1 208 ? 24.434 38.379 15.946 1.00 11.94 234 SER A C 1
ATOM 1381 O O . SER A 1 208 ? 24.344 37.899 14.812 1.00 12.71 234 SER A O 1
ATOM 1384 N N . GLU A 1 209 ? 25.042 37.727 16.947 1.00 12.04 235 GLU A N 1
ATOM 1385 C CA . GLU A 1 209 ? 25.560 36.378 16.724 1.00 13.41 235 GLU A CA 1
ATOM 1386 C C . GLU A 1 209 ? 24.427 35.417 16.406 1.00 13.11 235 GLU A C 1
ATOM 1387 O O . GLU A 1 209 ? 24.551 34.591 15.492 1.00 14.59 235 GLU A O 1
ATOM 1393 N N . HIS A 1 210 ? 23.299 35.530 17.122 1.00 13.45 236 HIS A N 1
ATOM 1394 C CA . HIS A 1 210 ? 22.161 34.656 16.860 1.00 14.22 236 HIS A CA 1
ATOM 1395 C C . HIS A 1 210 ? 21.636 34.868 15.445 1.00 13.88 236 HIS A C 1
ATOM 1396 O O . HIS A 1 210 ? 21.387 33.908 14.703 1.00 15.04 236 HIS A O 1
ATOM 1403 N N . PHE A 1 211 ? 21.466 36.127 15.055 1.00 13.07 237 PHE A N 1
ATOM 1404 C CA . PHE A 1 211 ? 20.960 36.441 13.729 1.00 13.75 237 PHE A CA 1
ATOM 1405 C C . PHE A 1 211 ? 21.902 35.914 12.658 1.00 13.15 237 PHE A C 1
ATOM 1406 O O . PHE A 1 211 ? 21.466 35.293 11.681 1.00 14.14 237 PHE A O 1
ATOM 1414 N N . ALA A 1 212 ? 23.204 36.172 12.815 1.00 13.31 238 ALA A N 1
ATOM 1415 C CA . ALA A 1 212 ? 24.160 35.763 11.800 1.00 14.48 238 ALA A CA 1
ATOM 1416 C C . ALA A 1 212 ? 24.222 34.248 11.694 1.00 15.23 238 ALA A C 1
ATOM 1417 O O . ALA A 1 212 ? 24.270 33.702 10.591 1.00 16.91 238 ALA A O 1
ATOM 1419 N N . ASN A 1 213 ? 24.222 33.549 12.832 1.00 15.70 239 ASN A N 1
ATOM 1420 C CA . ASN A 1 213 ? 24.236 32.092 12.790 1.00 17.89 239 ASN A CA 1
ATOM 1421 C C . ASN A 1 213 ? 22.988 31.547 12.120 1.00 17.49 239 ASN A C 1
ATOM 1422 O O . ASN A 1 213 ? 23.060 30.558 11.376 1.00 19.52 239 ASN A O 1
ATOM 1427 N N . GLY A 1 214 ? 21.829 32.161 1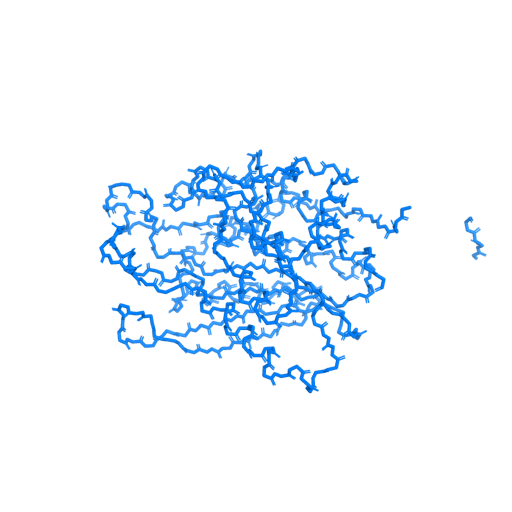2.386 1.00 17.61 240 GLY A N 1
ATOM 1428 C CA . GLY A 1 214 ? 20.603 31.701 11.754 1.00 18.64 240 GLY A CA 1
ATOM 1429 C C . GLY A 1 214 ? 20.650 31.867 10.251 1.00 19.13 240 GLY A C 1
ATOM 1430 O O . GLY A 1 214 ? 20.203 30.993 9.493 1.00 21.27 240 GLY A O 1
ATOM 1431 N N . TYR A 1 215 ? 21.225 32.978 9.796 1.00 17.65 241 TYR A N 1
ATOM 1432 C CA . TYR A 1 215 ? 21.385 33.194 8.365 1.00 18.33 241 TYR A CA 1
ATOM 1433 C C . TYR A 1 215 ? 22.323 32.154 7.767 1.00 18.41 241 TYR A C 1
ATOM 1434 O O . TYR A 1 215 ? 22.028 31.562 6.724 1.00 20.69 241 TYR A O 1
ATOM 1443 N N . THR A 1 216 ? 23.466 31.921 8.414 1.00 18.24 242 THR A N 1
ATOM 1444 C CA . THR A 1 216 ? 24.392 30.905 7.915 1.00 20.61 242 THR A CA 1
ATOM 1445 C C . THR A 1 216 ? 23.718 29.540 7.792 1.00 22.04 242 THR A C 1
ATOM 1446 O O . THR A 1 216 ? 23.889 28.838 6.785 1.00 24.32 242 THR A O 1
ATOM 1450 N N . LYS A 1 217 ? 22.912 29.165 8.788 1.00 21.33 243 LYS A N 1
ATOM 1451 C CA . LYS A 1 217 ? 22.249 27.863 8.754 1.00 24.97 243 LYS A CA 1
ATOM 1452 C C . LYS A 1 217 ? 21.194 27.798 7.654 1.00 25.00 243 LYS A C 1
ATOM 1453 O O . LYS A 1 217 ? 21.046 26.767 6.985 1.00 26.94 243 LYS A O 1
ATOM 1459 N N . ALA A 1 218 ? 20.462 28.892 7.435 1.00 23.60 244 ALA A N 1
ATOM 1460 C CA . ALA A 1 218 ? 19.326 28.887 6.520 1.00 24.96 244 ALA A CA 1
ATOM 1461 C C . ALA A 1 218 ? 19.686 29.204 5.073 1.00 25.39 244 ALA A C 1
ATOM 1462 O O . ALA A 1 218 ? 18.891 28.899 4.178 1.00 26.75 244 ALA A O 1
ATOM 1464 N N . LYS A 1 219 ? 20.866 29.779 4.831 1.00 23.79 245 LYS A N 1
ATOM 1465 C CA . LYS A 1 219 ? 21.167 30.474 3.579 1.00 26.49 245 LYS A CA 1
ATOM 1466 C C . LYS A 1 219 ? 20.909 29.619 2.341 1.00 27.49 245 LYS A C 1
ATOM 1467 O O . LYS A 1 219 ? 20.322 30.093 1.362 1.00 27.78 245 LYS A O 1
ATOM 1473 N N . ALA A 1 220 ? 21.361 28.360 2.350 1.00 28.28 246 ALA A N 1
ATOM 1474 C CA . ALA A 1 220 ? 21.247 27.532 1.148 1.00 29.63 246 ALA A CA 1
ATOM 1475 C C . ALA A 1 220 ? 19.797 27.343 0.723 1.00 30.10 246 ALA A C 1
ATOM 1476 O O . ALA A 1 220 ? 19.525 27.091 -0.461 1.00 33.20 246 ALA A O 1
ATOM 1478 N N . GLY A 1 221 ? 18.860 27.440 1.663 1.00 29.23 247 GLY A N 1
ATOM 1479 C CA . GLY A 1 221 ? 17.450 27.297 1.380 1.00 29.55 247 GLY A CA 1
ATOM 1480 C C . GLY A 1 221 ? 16.675 28.585 1.228 1.00 28.82 247 GLY A C 1
ATOM 1481 O O . GLY A 1 221 ? 15.460 28.535 1.009 1.00 31.69 247 GLY A O 1
ATOM 1482 N N . LEU A 1 222 ? 17.338 29.751 1.335 1.00 25.71 248 LEU A N 1
ATOM 1483 C CA . LEU A 1 222 ? 16.641 31.024 1.218 1.00 23.34 248 LEU A CA 1
ATOM 1484 C C . LEU A 1 222 ? 16.556 31.466 -0.237 1.00 22.84 248 LEU A C 1
ATOM 1485 O O . LEU A 1 222 ? 17.466 31.205 -1.030 1.00 23.11 248 LEU A O 1
ATOM 1490 N N . PRO A 1 223 ? 15.474 32.149 -0.604 1.00 22.20 249 PRO A N 1
ATOM 1491 C CA . PRO A 1 223 ? 15.339 32.692 -1.964 1.00 21.69 249 PRO A CA 1
ATOM 1492 C C . PRO A 1 223 ? 15.994 34.054 -2.150 1.00 20.64 249 PRO A C 1
ATOM 1493 O O . PRO A 1 223 ? 15.806 34.680 -3.196 1.00 22.72 249 PRO A O 1
ATOM 1497 N N . TYR A 1 224 ? 16.737 34.534 -1.161 1.00 18.58 250 TYR A N 1
ATOM 1498 C CA . TYR A 1 224 ? 17.437 35.804 -1.248 1.00 17.23 250 TYR A CA 1
ATOM 1499 C C . TYR A 1 224 ? 18.799 35.632 -0.588 1.00 15.99 250 TYR A C 1
ATOM 1500 O O . TYR A 1 224 ? 19.051 34.652 0.121 1.00 16.94 250 TYR A O 1
ATOM 1509 N N . ARG A 1 225 ? 19.664 36.616 -0.796 1.00 16.26 251 ARG A N 1
ATOM 1510 C CA . ARG A 1 225 ? 20.898 36.735 -0.033 1.00 16.15 251 ARG A CA 1
ATOM 1511 C C . ARG A 1 225 ? 21.015 38.160 0.491 1.00 14.55 251 ARG A C 1
ATOM 1512 O O . ARG A 1 225 ? 20.544 39.106 -0.145 1.00 15.24 251 ARG A O 1
ATOM 1520 N N . TYR A 1 226 ? 21.654 38.308 1.654 1.00 14.33 252 TYR A N 1
ATOM 1521 C CA . TYR A 1 226 ? 21.975 39.626 2.191 1.00 13.42 252 TYR A CA 1
ATOM 1522 C C . TYR A 1 226 ? 23.257 40.121 1.542 1.00 14.15 252 TYR A C 1
ATOM 1523 O O . TYR A 1 226 ? 24.305 39.479 1.655 1.00 17.56 252 TYR A O 1
ATOM 1532 N N . THR A 1 227 ? 23.192 41.270 0.881 1.00 13.33 253 THR A N 1
ATOM 1533 C CA . THR A 1 227 ? 24.342 41.792 0.161 1.00 14.08 253 THR A CA 1
ATOM 1534 C C . THR A 1 227 ? 25.053 42.916 0.902 1.00 13.20 253 THR A C 1
ATOM 1535 O O . THR A 1 227 ? 26.142 43.327 0.476 1.00 15.03 253 THR A O 1
ATOM 1539 N N . GLY A 1 228 ? 24.496 43.407 2.002 1.00 12.16 254 GLY A N 1
ATOM 1540 C CA . GLY A 1 228 ? 25.157 44.450 2.760 1.00 12.71 254 GLY A CA 1
ATOM 1541 C C . GLY A 1 228 ? 24.330 44.792 3.977 1.00 11.81 254 GLY A C 1
ATOM 1542 O O . GLY A 1 228 ? 23.102 44.598 4.002 1.00 12.23 254 GLY A O 1
ATOM 1543 N N . ALA A 1 229 ? 25.020 45.350 4.980 1.00 11.45 255 ALA A N 1
ATOM 1544 C CA . ALA A 1 229 ? 24.389 45.754 6.226 1.00 11.21 255 ALA A CA 1
ATOM 1545 C C . ALA A 1 229 ? 25.054 47.012 6.746 1.00 10.50 255 ALA A C 1
ATOM 1546 O O . ALA A 1 229 ? 26.278 47.132 6.698 1.00 11.63 255 ALA A O 1
ATOM 1548 N N . VAL A 1 230 ? 24.241 47.924 7.278 1.00 11.02 256 VAL A N 1
ATOM 1549 C CA . VAL A 1 230 ? 24.728 49.104 7.984 1.00 10.96 256 VAL A CA 1
ATOM 1550 C C . VAL A 1 230 ? 24.220 49.043 9.407 1.00 10.80 256 VAL A C 1
ATOM 1551 O O . VAL A 1 230 ? 23.005 48.988 9.626 1.00 11.27 256 VAL A O 1
ATOM 1555 N N . LEU A 1 231 ? 25.151 49.045 10.359 1.00 10.91 257 LEU A N 1
ATOM 1556 C CA . LEU A 1 231 ? 24.864 49.129 11.782 1.00 10.65 257 LEU A CA 1
ATOM 1557 C C . LEU A 1 231 ? 24.961 50.584 12.212 1.00 11.04 257 LEU A C 1
ATOM 1558 O O . LEU A 1 231 ? 25.922 51.277 11.871 1.00 12.22 257 LEU A O 1
ATOM 1563 N N . LEU A 1 232 ? 23.957 51.041 12.936 1.00 11.28 258 LEU A N 1
ATOM 1564 C CA . LEU A 1 232 ? 23.936 52.396 13.486 1.00 12.00 258 LEU A CA 1
ATOM 1565 C C . LEU A 1 232 ? 24.278 52.309 14.966 1.00 12.14 258 LEU A C 1
ATOM 1566 O O . LEU A 1 232 ? 23.575 51.625 15.707 1.00 13.40 258 LEU A O 1
ATOM 1571 N N . ASP A 1 233 ? 25.320 53.015 15.409 1.00 11.91 259 ASP A N 1
ATOM 1572 C CA . ASP A 1 233 ? 25.662 52.985 16.831 1.00 13.30 259 ASP A CA 1
ATOM 1573 C C . ASP A 1 233 ? 26.385 54.283 17.200 1.00 13.75 259 ASP A C 1
ATOM 1574 O O . ASP A 1 233 ? 27.353 54.645 16.526 1.00 15.34 259 ASP A O 1
ATOM 1579 N N . LEU A 1 234 ? 25.945 54.984 18.242 1.00 14.79 260 LEU A N 1
ATOM 1580 C CA . LEU A 1 234 ? 26.633 56.190 18.707 1.00 12.74 260 LEU A CA 1
ATOM 1581 C C . LEU A 1 234 ? 26.828 57.186 17.564 1.00 12.07 260 LEU A C 1
ATOM 1582 O O . LEU A 1 234 ? 27.938 57.671 17.316 1.00 13.42 260 LEU A O 1
ATOM 1587 N N . PHE A 1 235 ? 25.725 57.518 16.881 1.00 12.16 261 PHE A N 1
ATOM 1588 C CA . PHE A 1 235 ? 25.806 58.220 15.606 1.00 11.53 261 PHE A CA 1
ATOM 1589 C C . PHE A 1 235 ? 24.993 59.497 15.558 1.00 11.38 261 PHE A C 1
ATOM 1590 O O . PHE A 1 235 ? 25.077 60.201 14.552 1.00 12.47 261 PHE A O 1
ATOM 1598 N N . ALA A 1 236 ? 24.179 59.794 16.574 1.00 11.81 262 ALA A N 1
ATOM 1599 C CA . ALA A 1 236 ? 23.111 60.769 16.430 1.00 12.07 262 ALA A CA 1
ATOM 1600 C C . ALA A 1 236 ? 23.364 62.064 17.180 1.00 11.70 262 ALA A C 1
ATOM 1601 O O . ALA A 1 236 ? 22.490 62.937 17.185 1.00 13.09 262 ALA A O 1
ATOM 1603 N N . HIS A 1 237 ? 24.524 62.206 17.811 1.00 12.29 263 HIS A N 1
ATOM 1604 C CA . HIS A 1 237 ? 24.836 63.414 18.565 1.00 12.20 263 HIS A CA 1
ATOM 1605 C C . HIS A 1 237 ? 25.226 64.569 17.644 1.00 12.14 263 HIS A C 1
ATOM 1606 O O . HIS A 1 237 ? 25.633 64.393 16.486 1.00 12.62 263 HIS A O 1
ATOM 1613 N N . ASP A 1 238 ? 25.109 65.773 18.193 1.00 12.76 264 ASP A N 1
ATOM 1614 C CA . ASP A 1 238 ? 25.404 67.005 17.469 1.00 13.23 264 ASP A CA 1
ATOM 1615 C C . ASP A 1 238 ? 26.887 67.059 17.118 1.00 13.61 264 ASP A C 1
ATOM 1616 O O . ASP A 1 238 ? 27.740 66.977 18.000 1.00 15.95 264 ASP A O 1
ATOM 1621 N N . GLY A 1 239 ? 27.205 67.226 15.837 1.00 13.17 265 GLY A N 1
ATOM 1622 C CA . GLY A 1 239 ? 28.600 67.325 15.457 1.00 14.46 265 GLY A CA 1
ATOM 1623 C C . GLY A 1 239 ? 29.324 66.001 15.438 1.00 12.75 265 GLY A C 1
ATOM 1624 O O . GLY A 1 239 ? 30.560 65.982 15.469 1.00 14.24 265 GLY A O 1
ATOM 1625 N N . ALA A 1 240 ? 28.592 64.888 15.356 1.00 12.38 266 ALA A N 1
ATOM 1626 C CA . ALA A 1 240 ? 29.221 63.573 15.342 1.00 12.12 266 ALA A CA 1
ATOM 1627 C C . ALA A 1 240 ? 30.280 63.476 14.249 1.00 11.31 266 ALA A C 1
ATOM 1628 O O . ALA A 1 240 ? 30.146 64.058 13.163 1.00 12.20 266 ALA A O 1
ATOM 1630 N N . ARG A 1 241 ? 31.335 62.726 14.545 1.00 11.62 267 ARG A N 1
ATOM 1631 C CA . ARG A 1 241 ? 32.406 62.435 13.596 1.00 11.92 267 ARG A CA 1
ATOM 1632 C C . ARG A 1 241 ? 32.327 60.953 13.247 1.00 11.23 267 ARG A C 1
ATOM 1633 O O . ARG A 1 241 ? 32.816 60.101 13.997 1.00 12.47 267 ARG A O 1
ATOM 1641 N N . LEU A 1 242 ? 31.666 60.644 12.131 1.00 11.46 268 LEU A N 1
ATOM 1642 C CA . LEU A 1 242 ? 31.439 59.262 11.691 1.00 11.41 268 LEU A CA 1
ATOM 1643 C C . LEU A 1 242 ? 32.610 58.882 10.798 1.00 11.56 268 LEU A C 1
ATOM 1644 O O . LEU A 1 242 ? 32.613 59.134 9.593 1.00 11.75 268 LEU A O 1
ATOM 1649 N N . ALA A 1 243 ? 33.640 58.315 11.424 1.00 13.38 269 ALA A N 1
ATOM 1650 C CA . ALA A 1 243 ? 34.879 57.952 10.761 1.00 12.71 269 ALA A CA 1
ATOM 1651 C C . ALA A 1 243 ? 34.887 56.464 10.426 1.00 13.11 269 ALA A C 1
ATOM 1652 O O . ALA A 1 243 ? 33.933 55.732 10.687 1.00 14.65 269 ALA A O 1
ATOM 1654 N N . MET A 1 244 ? 35.982 56.016 9.825 1.00 12.88 270 MET A N 1
ATOM 1655 C CA . MET A 1 244 ? 36.068 54.674 9.269 1.00 12.81 270 MET A CA 1
ATOM 1656 C C . MET A 1 244 ? 36.825 53.767 10.233 1.00 14.21 270 MET A C 1
ATOM 1657 O O . MET A 1 244 ? 38.004 53.989 10.516 1.00 14.84 270 MET A O 1
ATOM 1662 N N . GLU A 1 245 ? 36.153 52.749 10.753 1.00 17.90 271 GLU A N 1
ATOM 1663 C CA . GLU A 1 245 ? 36.886 51.834 11.629 1.00 19.78 271 GLU A CA 1
ATOM 1664 C C . GLU A 1 245 ? 37.235 50.553 10.909 1.00 17.58 271 GLU A C 1
ATOM 1665 O O . GLU A 1 245 ? 36.695 50.246 9.845 1.00 15.11 271 GLU A O 1
ATOM 1671 N N . GLY A 1 246 ? 38.205 49.847 11.485 1.00 19.82 272 GLY A N 1
ATOM 1672 C CA . GLY A 1 246 ? 38.929 48.853 10.727 1.00 19.91 272 GLY A CA 1
ATOM 1673 C C . GLY A 1 246 ? 38.110 47.646 10.327 1.00 16.20 272 GLY A C 1
ATOM 1674 O O . GLY A 1 246 ? 38.297 47.110 9.234 1.00 17.52 272 GLY A O 1
ATOM 1675 N N . TYR A 1 247 ? 37.237 47.148 11.213 1.00 14.35 273 TYR A N 1
ATOM 1676 C CA . TYR A 1 247 ? 36.494 45.959 10.805 1.00 14.15 273 TYR A CA 1
ATOM 1677 C C . TYR A 1 247 ? 35.581 46.269 9.626 1.00 13.48 273 TYR A C 1
ATOM 1678 O O . TYR A 1 247 ? 35.422 45.441 8.720 1.00 13.94 273 TYR A O 1
ATOM 1687 N N . SER A 1 248 ? 34.998 47.471 9.618 1.00 12.51 274 SER A N 1
ATOM 1688 C CA . SER A 1 248 ? 34.149 47.917 8.515 1.00 12.76 274 SER A CA 1
ATOM 1689 C C . SER A 1 248 ? 34.955 48.066 7.237 1.00 11.97 274 SER A C 1
ATOM 1690 O O . SER A 1 248 ? 34.533 47.618 6.165 1.00 12.41 274 SER A O 1
ATOM 1693 N N . LEU A 1 249 ? 36.126 48.705 7.334 1.00 12.54 275 LEU A N 1
ATOM 1694 C CA . LEU A 1 249 ? 36.978 48.869 6.160 1.00 13.35 275 LEU A CA 1
ATOM 1695 C C . LEU A 1 249 ? 37.395 47.522 5.586 1.00 13.76 275 LEU A C 1
ATOM 1696 O O . LEU A 1 249 ? 37.375 47.322 4.365 1.00 14.04 275 LEU A O 1
ATOM 1701 N N . ARG A 1 250 ? 37.790 46.585 6.447 1.00 14.71 276 ARG A N 1
ATOM 1702 C CA . ARG A 1 250 ? 38.283 45.307 5.948 1.00 15.21 276 ARG A CA 1
ATOM 1703 C C . ARG A 1 250 ? 37.150 44.445 5.419 1.00 15.16 276 ARG A C 1
ATOM 1704 O O . ARG A 1 250 ? 37.320 43.723 4.431 1.00 17.58 276 ARG A O 1
ATOM 1712 N N . GLY A 1 251 ? 35.986 44.498 6.064 1.00 14.02 277 GLY A N 1
ATOM 1713 C CA . GLY A 1 251 ? 34.906 43.608 5.690 1.00 14.65 277 GLY A CA 1
ATOM 1714 C C . GLY A 1 251 ? 34.060 44.107 4.546 1.00 13.74 277 GLY A C 1
ATOM 1715 O O . GLY A 1 251 ? 33.432 43.294 3.862 1.00 15.32 277 GLY A O 1
ATOM 1716 N N . ALA A 1 252 ? 34.032 45.419 4.312 1.00 13.13 278 ALA A N 1
ATOM 1717 C CA . ALA A 1 252 ? 33.033 45.965 3.398 1.00 13.17 278 ALA A CA 1
ATOM 1718 C C . ALA A 1 252 ? 33.555 47.192 2.656 1.00 12.54 278 ALA A C 1
ATOM 1719 O O . ALA A 1 252 ? 32.924 48.257 2.690 1.00 12.40 278 ALA A O 1
ATOM 1721 N N . PRO A 1 253 ? 34.679 47.080 1.930 1.00 13.19 279 PRO A N 1
ATOM 1722 C CA . PRO A 1 253 ? 35.240 48.275 1.276 1.00 13.74 279 PRO A CA 1
ATOM 1723 C C . PRO A 1 253 ? 34.290 48.959 0.317 1.00 12.52 279 PRO A C 1
ATOM 1724 O O . PRO A 1 253 ? 34.234 50.197 0.303 1.00 13.19 279 PRO A O 1
ATOM 1728 N N . ASN A 1 254 ? 33.553 48.207 -0.506 1.00 13.37 280 ASN A N 1
ATOM 1729 C CA . ASN A 1 254 ? 32.661 48.877 -1.450 1.00 13.72 280 ASN A CA 1
ATOM 1730 C C . ASN A 1 254 ? 31.453 49.488 -0.766 1.00 12.65 280 ASN A C 1
ATOM 1731 O O . ASN A 1 254 ? 30.926 50.504 -1.241 1.00 13.73 280 ASN A O 1
ATOM 1739 N N . LEU A 1 255 ? 30.982 48.873 0.325 1.00 12.22 281 LEU A N 1
ATOM 1740 C CA . LEU A 1 255 ? 29.882 49.455 1.084 1.00 12.36 281 LEU A CA 1
ATOM 1741 C C . LEU A 1 255 ? 30.315 50.780 1.702 1.00 11.72 281 LEU A C 1
ATOM 1742 O O . LEU A 1 255 ? 29.588 51.775 1.618 1.00 12.25 281 LEU A O 1
ATOM 1747 N N . VAL A 1 256 ? 31.504 50.813 2.318 1.00 11.87 282 VAL A N 1
ATOM 1748 C CA . VAL A 1 256 ? 32.017 52.078 2.832 1.00 11.62 282 VAL A CA 1
ATOM 1749 C C . VAL A 1 256 ? 32.058 53.118 1.718 1.00 11.13 282 VAL A C 1
ATOM 1750 O O . VAL A 1 256 ? 31.603 54.260 1.883 1.00 11.63 282 VAL A O 1
ATOM 1754 N N . ALA A 1 257 ? 32.625 52.747 0.559 1.00 11.36 283 ALA A N 1
ATOM 1755 C CA . ALA A 1 257 ? 32.725 53.715 -0.534 1.00 11.74 283 ALA A CA 1
ATOM 1756 C C . ALA A 1 257 ? 31.353 54.246 -0.937 1.00 11.51 283 ALA A C 1
ATOM 1757 O O . ALA A 1 257 ? 31.183 55.454 -1.132 1.00 12.12 283 ALA A O 1
ATOM 1759 N N . GLU A 1 258 ? 30.363 53.363 -1.101 1.00 12.01 284 GLU A N 1
ATOM 1760 C CA . GLU A 1 258 ? 29.025 53.813 -1.496 1.00 11.97 284 GLU A CA 1
ATOM 1761 C C . GLU A 1 258 ? 28.416 54.729 -0.453 1.00 11.79 284 GLU A C 1
ATOM 1762 O O . GLU A 1 258 ? 27.831 55.761 -0.793 1.00 12.06 284 GLU A O 1
ATOM 1768 N N . LEU A 1 259 ? 28.517 54.353 0.829 1.00 11.76 285 LEU A N 1
ATOM 1769 C CA . LEU A 1 259 ? 27.873 55.141 1.872 1.00 12.36 285 LEU A CA 1
ATOM 1770 C C . LEU A 1 259 ? 28.496 56.523 1.974 1.00 11.19 285 LEU A C 1
ATOM 1771 O O . LEU A 1 259 ? 27.786 57.531 2.077 1.00 11.92 285 LEU A O 1
ATOM 1779 N N . TRP A 1 260 ? 29.822 56.582 1.978 1.00 11.11 286 TRP A N 1
ATOM 1780 C CA . TRP A 1 260 ? 30.481 57.876 2.080 1.00 11.20 286 TRP A CA 1
ATOM 1781 C C . TRP A 1 260 ? 30.309 58.693 0.798 1.00 10.93 286 TRP A C 1
ATOM 1782 O O . TRP A 1 260 ? 30.224 59.926 0.859 1.00 11.87 286 TRP A O 1
ATOM 1793 N N . ARG A 1 261 ? 30.193 58.036 -0.367 1.00 11.51 287 ARG A N 1
ATOM 1794 C CA . ARG A 1 261 ? 29.873 58.752 -1.598 1.00 11.44 287 ARG A CA 1
ATOM 1795 C C . ARG A 1 261 ? 28.490 59.386 -1.495 1.00 11.08 287 ARG A C 1
ATOM 1796 O O . ARG A 1 261 ? 28.303 60.574 -1.809 1.00 11.26 287 ARG A O 1
ATOM 1804 N N . VAL A 1 262 ? 27.497 58.606 -1.060 1.00 11.35 288 VAL A N 1
ATOM 1805 C CA . VAL A 1 262 ? 26.159 59.170 -0.864 1.00 11.37 288 VAL A CA 1
ATOM 1806 C C . VAL A 1 262 ? 26.196 60.325 0.132 1.00 11.06 288 VAL A C 1
ATOM 1807 O O . VAL A 1 262 ? 25.562 61.361 -0.084 1.00 11.96 288 VAL A O 1
ATOM 1811 N N . ALA A 1 263 ? 26.935 60.167 1.247 1.00 10.82 289 ALA A N 1
ATOM 1812 C CA . ALA A 1 263 ? 27.026 61.243 2.228 1.00 11.42 289 ALA A CA 1
ATOM 1813 C C . ALA A 1 263 ? 27.559 62.520 1.598 1.00 11.05 289 ALA A C 1
ATOM 1814 O O . ALA A 1 263 ? 27.114 63.624 1.942 1.00 12.23 289 ALA A O 1
ATOM 1816 N N . GLY A 1 264 ? 28.539 62.395 0.696 1.00 11.81 290 GLY A N 1
ATOM 1817 C CA . GLY A 1 264 ? 29.054 63.583 0.024 1.00 12.26 290 GLY A CA 1
ATOM 1818 C C . GLY A 1 264 ? 27.989 64.259 -0.814 1.00 12.48 290 GLY A C 1
ATOM 1819 O O . GLY A 1 264 ? 27.866 65.489 -0.825 1.00 14.54 290 GLY A O 1
ATOM 1820 N N . TRP A 1 265 ? 27.183 63.456 -1.507 1.00 12.37 291 TRP A N 1
ATOM 1821 C CA . TRP A 1 265 ? 26.120 64.003 -2.345 1.00 13.47 291 TRP A CA 1
ATOM 1822 C C . TRP A 1 265 ? 24.966 64.599 -1.547 1.00 13.86 291 TRP A C 1
ATOM 1823 O O . TRP A 1 265 ? 24.350 65.558 -1.997 1.00 16.59 291 TRP A O 1
ATOM 1834 N N . VAL A 1 266 ? 24.635 64.030 -0.386 1.00 13.28 292 VAL A N 1
ATOM 1835 C CA A VAL A 1 266 ? 23.522 64.615 0.348 0.61 14.39 292 VAL A CA 1
ATOM 1836 C CA B VAL A 1 266 ? 23.552 64.477 0.495 0.39 13.61 292 VAL A CA 1
ATOM 1837 C C . VAL A 1 266 ? 23.958 65.694 1.318 1.00 13.98 292 VAL A C 1
ATOM 1838 O O . VAL A 1 266 ? 23.101 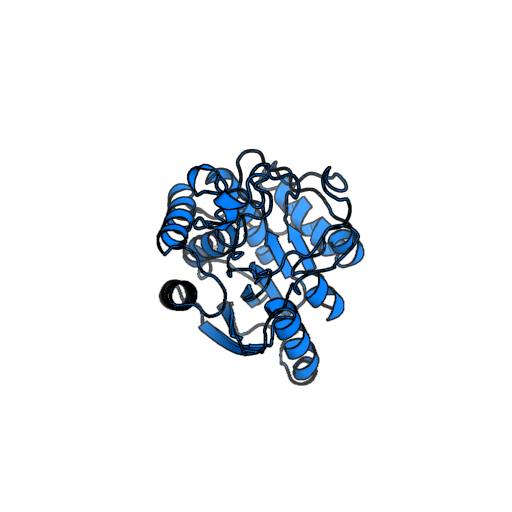66.394 1.853 1.00 18.05 292 VAL A O 1
ATOM 1845 N N . GLY A 1 267 ? 25.255 65.912 1.494 1.00 13.11 293 GLY A N 1
ATOM 1846 C CA . GLY A 1 267 ? 25.718 66.947 2.400 1.00 14.18 293 GL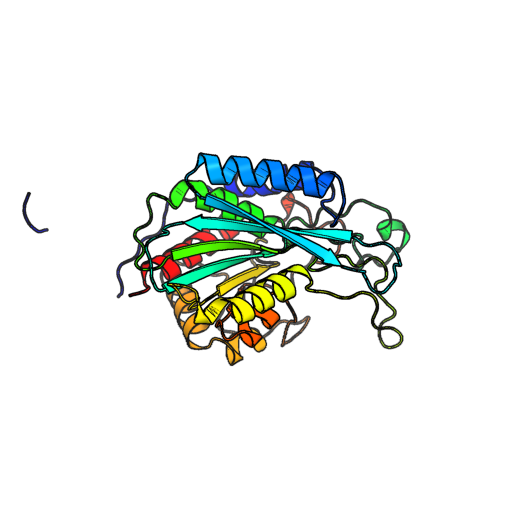Y A CA 1
ATOM 1847 C C . GLY A 1 267 ? 25.719 66.530 3.854 1.00 13.34 293 GLY A C 1
ATOM 1848 O O . GLY A 1 267 ? 25.618 67.389 4.736 1.00 15.09 293 GLY A O 1
ATOM 1849 N N . ALA A 1 268 ? 25.859 65.231 4.146 1.00 12.38 294 ALA A N 1
ATOM 1850 C CA . ALA A 1 268 ? 25.916 64.744 5.526 1.00 12.08 294 ALA A CA 1
ATOM 1851 C C . ALA A 1 268 ? 27.358 64.873 5.982 1.00 11.46 294 ALA A C 1
ATOM 1852 O O . ALA A 1 268 ? 28.196 63.996 5.748 1.00 12.11 294 ALA A O 1
ATOM 1854 N N . LYS A 1 269 ? 27.665 66.004 6.622 1.00 11.36 295 LYS A N 1
ATOM 1855 C CA . LYS A 1 269 ? 29.052 66.361 6.921 1.00 11.68 295 LYS A CA 1
ATOM 1856 C C . LYS A 1 269 ? 29.662 65.505 8.016 1.00 10.71 295 LYS A C 1
ATOM 1857 O O . LYS A 1 269 ? 30.885 65.503 8.170 1.00 12.42 295 LYS A O 1
ATOM 1863 N N . SER A 1 270 ? 28.847 64.766 8.772 1.00 10.86 296 SER A N 1
ATOM 1864 C CA . SER A 1 270 ? 29.417 63.899 9.800 1.00 11.26 296 SER A CA 1
ATOM 1865 C C . SER A 1 270 ? 30.226 62.741 9.225 1.00 11.04 296 SER A C 1
ATOM 1866 O O . SER A 1 270 ? 31.065 62.187 9.937 1.00 11.84 296 SER A O 1
ATOM 1869 N N . PHE A 1 271 ? 29.983 62.330 7.977 1.00 10.66 297 PHE A N 1
ATOM 1870 C CA . PHE A 1 271 ? 30.713 61.196 7.399 1.00 11.16 297 PHE A CA 1
ATOM 1871 C C . PHE A 1 271 ? 32.062 61.704 6.908 1.00 10.83 297 PHE A C 1
ATOM 1872 O O . PHE A 1 271 ? 32.123 62.461 5.930 1.00 12.32 297 PHE A O 1
ATOM 1880 N N . VAL A 1 272 ? 33.138 61.332 7.596 1.00 10.89 298 VAL A N 1
ATOM 1881 C CA . VAL A 1 272 ? 34.472 61.860 7.311 1.00 11.27 298 VAL A CA 1
ATOM 1882 C C . VAL A 1 272 ? 35.365 60.758 6.754 1.00 11.15 298 VAL A C 1
ATOM 1883 O O . VAL A 1 272 ? 35.303 59.600 7.193 1.00 11.60 298 VAL A O 1
ATOM 1887 N N . ASN A 1 273 ? 36.212 61.129 5.793 1.00 11.54 299 ASN A N 1
ATOM 1888 C CA . ASN A 1 273 ? 37.193 60.202 5.217 1.00 11.83 299 ASN A CA 1
ATOM 1889 C C . ASN A 1 273 ? 38.450 60.216 6.077 1.00 11.52 299 ASN A C 1
ATOM 1890 O O . ASN A 1 273 ? 39.492 60.738 5.701 1.00 12.56 299 ASN A O 1
ATOM 1895 N N . GLU A 1 274 ? 38.327 59.613 7.263 1.00 11.87 300 GLU A N 1
ATOM 1896 C CA . GLU A 1 274 ? 39.414 59.529 8.232 1.00 12.41 300 GLU A CA 1
ATOM 1897 C C . GLU A 1 274 ? 39.326 58.180 8.917 1.00 12.13 300 GLU A C 1
ATOM 1898 O O . GLU A 1 274 ? 38.245 57.596 9.038 1.00 13.37 300 GLU A O 1
ATOM 1904 N N . ARG A 1 275 ? 40.470 57.716 9.412 1.00 13.21 301 ARG A N 1
ATOM 1905 C CA . ARG A 1 275 ? 40.574 56.396 10.025 1.00 13.49 301 ARG A CA 1
ATOM 1906 C C . ARG A 1 275 ? 40.469 56.492 11.542 1.00 13.76 301 ARG A C 1
ATOM 1907 O O . ARG A 1 275 ? 41.275 57.164 12.182 1.00 15.78 301 ARG A O 1
ATOM 1915 N N . GLY A 1 276 ? 39.529 55.759 12.122 1.00 13.96 302 GLY A N 1
ATOM 1916 C CA . GLY A 1 276 ? 39.566 55.502 13.552 1.00 15.85 302 GLY A CA 1
ATOM 1917 C C . GLY A 1 276 ? 39.076 56.643 14.431 1.00 14.24 302 GLY A C 1
ATOM 1918 O O . GLY A 1 276 ? 38.618 57.690 13.974 1.00 14.36 302 GLY A O 1
ATOM 1919 N N . PHE A 1 277 ? 39.220 56.407 15.742 1.00 14.77 303 PHE A N 1
ATOM 1920 C CA . PHE A 1 277 ? 38.730 57.268 16.816 1.00 14.88 303 PHE A CA 1
ATOM 1921 C C . PHE A 1 277 ? 39.809 57.371 17.878 1.00 16.07 303 PHE A C 1
ATOM 1922 O O . PHE A 1 277 ? 40.717 56.538 17.945 1.00 17.60 303 PHE A O 1
ATOM 1930 N N . ASP A 1 278 ? 39.709 58.397 18.726 1.00 15.65 304 ASP A N 1
ATOM 1931 C CA . ASP A 1 278 ? 40.629 58.463 19.861 1.00 17.85 304 ASP A CA 1
ATOM 1932 C C . ASP A 1 278 ? 40.475 57.244 20.760 1.00 18.44 304 ASP A C 1
ATOM 1933 O O . ASP A 1 278 ? 41.466 56.724 21.289 1.00 20.35 304 ASP A O 1
ATOM 1938 N N . ARG A 1 279 ? 39.237 56.782 20.957 1.00 17.62 305 ARG A N 1
ATOM 1939 C CA . ARG A 1 279 ? 38.992 55.696 21.901 1.00 19.41 305 ARG A CA 1
ATOM 1940 C C . ARG A 1 279 ? 39.493 54.359 21.360 1.00 19.80 305 ARG A C 1
ATOM 1941 O O . ARG A 1 279 ? 39.899 53.491 22.142 1.00 23.42 305 ARG A O 1
ATOM 1949 N N . ALA A 1 280 ? 39.505 54.188 20.039 1.00 18.37 306 ALA A N 1
ATOM 1950 C CA . ALA A 1 280 ? 39.910 52.929 19.424 1.00 18.94 306 ALA A CA 1
ATOM 1951 C C . ALA A 1 280 ? 39.947 53.108 17.917 1.00 18.11 306 ALA A C 1
ATOM 1952 O O . ALA A 1 280 ? 39.171 53.877 17.347 1.00 18.89 306 ALA A O 1
ATOM 1954 N N . THR A 1 281 ? 40.851 52.365 17.287 1.00 19.47 307 THR A N 1
ATOM 1955 C CA . THR A 1 281 ? 40.977 52.345 15.841 1.00 21.18 307 THR A CA 1
ATOM 1956 C C . THR A 1 281 ? 39.993 51.345 15.240 1.00 19.24 307 THR A C 1
ATOM 1957 O O . THR A 1 281 ? 39.391 51.614 14.194 1.00 23.58 307 THR A O 1
ATOM 1963 N N . ASP A 1 282 ? 39.814 50.195 15.912 1.00 17.28 308 ASP A N 1
ATOM 1964 C CA . ASP A 1 282 ? 38.923 49.117 15.516 1.00 18.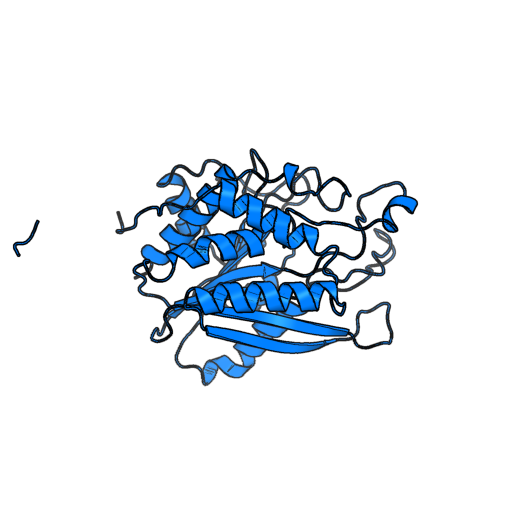22 308 ASP A CA 1
ATOM 1965 C C . ASP A 1 282 ? 37.933 48.897 16.645 1.00 17.77 308 ASP A C 1
ATOM 1966 O O . ASP A 1 282 ? 38.311 48.902 17.822 1.00 20.33 308 ASP A O 1
ATOM 1971 N N . VAL A 1 283 ? 36.667 48.712 16.288 1.00 14.82 309 VAL A N 1
ATOM 1972 C CA . VAL A 1 283 ? 35.578 48.693 17.258 1.00 15.13 309 VAL A CA 1
ATOM 1973 C C . VAL A 1 283 ? 34.821 47.385 17.097 1.00 14.28 309 VAL A C 1
ATOM 1974 O O . VAL A 1 283 ? 34.215 47.144 16.050 1.00 15.41 309 VAL A O 1
ATOM 1978 N N . LEU A 1 284 ? 34.848 46.544 18.124 1.00 15.38 310 LEU A N 1
ATOM 1979 C CA . LEU A 1 284 ? 33.972 45.379 18.141 1.00 15.82 310 LEU A CA 1
ATOM 1980 C C . LEU A 1 284 ? 32.534 45.851 18.317 1.00 14.41 310 LEU A C 1
ATOM 1981 O O . LEU A 1 284 ? 32.244 46.683 19.185 1.00 15.81 310 LEU A O 1
ATOM 1986 N N . ASP A 1 285 ? 31.627 45.315 17.509 1.00 13.34 311 ASP A N 1
ATOM 1987 C CA . ASP A 1 285 ? 30.243 45.755 17.572 1.00 12.70 311 ASP A CA 1
ATOM 1988 C C . ASP A 1 285 ? 29.386 44.681 16.902 1.00 12.15 311 ASP A C 1
ATOM 1989 O O . ASP A 1 285 ? 29.873 43.608 16.514 1.00 12.79 311 ASP A O 1
ATOM 1994 N N . ASP A 1 286 ? 28.090 44.965 16.765 1.00 12.17 312 ASP A N 1
ATOM 1995 C CA . ASP A 1 286 ? 27.163 44.000 16.191 1.00 11.83 312 ASP A CA 1
ATOM 1996 C C . ASP A 1 286 ? 27.454 43.669 14.733 1.00 12.12 312 ASP A C 1
ATOM 1997 O O . ASP A 1 286 ? 26.902 42.684 14.230 1.00 12.90 312 ASP A O 1
ATOM 2002 N N . HIS A 1 287 ? 28.279 44.462 14.033 1.00 11.45 313 HIS A N 1
ATOM 2003 C CA . HIS A 1 287 ? 28.580 44.170 12.634 1.00 11.66 313 HIS A CA 1
ATOM 2004 C C . HIS A 1 287 ? 29.610 43.058 12.471 1.00 12.05 313 HIS A C 1
ATOM 2005 O O . HIS A 1 287 ? 29.754 42.523 11.371 1.00 13.20 313 HIS A O 1
ATOM 2012 N N . ILE A 1 288 ? 30.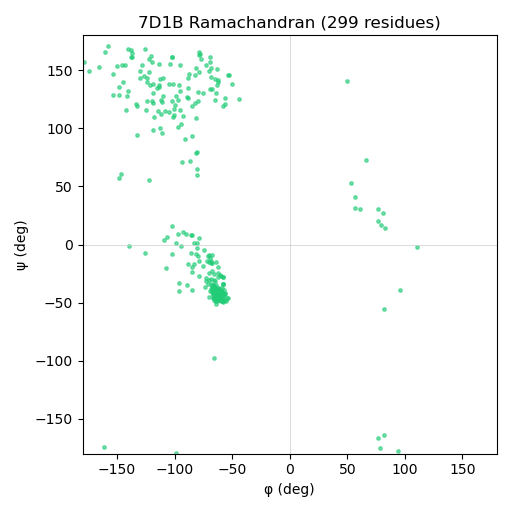321 42.687 13.540 1.00 12.34 314 ILE A N 1
ATOM 2013 C CA . ILE A 1 288 ? 31.337 41.639 13.426 1.00 13.57 314 ILE A CA 1
ATOM 2014 C C . ILE A 1 288 ? 30.698 40.315 13.031 1.00 12.85 314 ILE A C 1
ATOM 2015 O O . ILE A 1 288 ? 31.154 39.639 12.109 1.00 14.07 314 ILE A O 1
ATOM 2020 N N . ALA A 1 289 ? 29.610 39.939 13.708 1.00 13.00 315 ALA A N 1
ATOM 2021 C CA . ALA A 1 289 ? 28.994 38.652 13.402 1.00 13.51 315 ALA A CA 1
ATOM 2022 C C . ALA A 1 289 ? 28.470 38.633 11.977 1.00 12.88 315 ALA A C 1
ATOM 2023 O O . ALA A 1 289 ? 28.515 37.597 11.302 1.00 13.82 315 ALA A O 1
ATOM 2025 N N . LEU A 1 290 ? 27.970 39.779 11.492 1.00 12.29 316 LEU A N 1
ATOM 2026 C CA . LEU A 1 290 ? 27.462 39.857 10.121 1.00 12.09 316 LEU A CA 1
ATOM 2027 C C . LEU A 1 290 ? 28.585 39.664 9.111 1.00 12.42 316 LEU A C 1
ATOM 2028 O O . LEU A 1 290 ? 28.466 38.845 8.191 1.00 13.30 316 LEU A O 1
ATOM 2033 N N . ASN A 1 291 ? 29.707 40.371 9.300 1.00 12.74 317 ASN A N 1
ATOM 2034 C CA . ASN A 1 291 ? 30.852 40.172 8.414 1.00 13.47 317 ASN A CA 1
ATOM 2035 C C . ASN A 1 291 ? 31.323 38.724 8.438 1.00 14.32 317 ASN A C 1
ATOM 2036 O O . ASN A 1 291 ? 31.650 38.151 7.386 1.00 15.24 317 ASN A O 1
ATOM 2041 N N . GLU A 1 292 ? 31.349 38.104 9.627 1.00 13.89 318 GLU A N 1
ATOM 2042 C CA . GLU A 1 292 ? 31.821 36.727 9.727 1.00 15.76 318 GLU A CA 1
ATOM 2043 C C . GLU A 1 292 ? 30.891 35.766 9.006 1.00 16.40 318 GLU A C 1
ATOM 2044 O O . GLU A 1 292 ? 31.329 34.690 8.581 1.00 19.41 318 GLU A O 1
ATOM 2050 N N . ALA A 1 293 ? 29.616 36.125 8.854 1.00 15.28 319 ALA A N 1
ATOM 2051 C CA . ALA A 1 293 ? 28.662 35.343 8.081 1.00 15.71 319 ALA A CA 1
ATOM 2052 C C . ALA A 1 293 ? 28.692 35.683 6.600 1.00 16.47 319 ALA A C 1
ATOM 2053 O O . ALA A 1 293 ? 27.842 35.198 5.851 1.00 18.58 319 ALA A O 1
ATOM 2055 N N . GLY A 1 294 ? 29.654 36.484 6.157 1.00 15.69 320 GLY A N 1
ATOM 2056 C CA . GLY A 1 294 ? 29.748 36.817 4.752 1.00 16.76 320 GLY A CA 1
ATOM 2057 C C . GLY A 1 294 ? 28.854 37.940 4.291 1.00 15.75 320 GLY A C 1
ATOM 2058 O O . GLY A 1 294 ? 28.679 38.105 3.081 1.00 18.19 320 GLY A O 1
ATOM 2059 N N . ILE A 1 295 ? 28.285 38.714 5.209 1.00 14.05 321 ILE A N 1
ATOM 2060 C CA . ILE A 1 295 ? 27.492 39.887 4.855 1.00 13.58 321 ILE A CA 1
ATOM 2061 C C . ILE A 1 295 ? 28.383 41.109 5.057 1.00 13.30 321 ILE A C 1
ATOM 2062 O O . ILE A 1 295 ? 28.704 41.439 6.211 1.00 13.53 321 ILE A O 1
ATOM 2067 N N . PRO A 1 296 ? 28.792 41.811 3.998 1.00 13.09 322 PRO A N 1
ATOM 2068 C CA . PRO A 1 296 ? 29.586 43.031 4.210 1.00 13.04 322 PRO A CA 1
ATOM 2069 C C . PRO A 1 296 ? 28.812 43.976 5.116 1.00 11.76 322 PRO A C 1
ATOM 2070 O O . PRO A 1 296 ? 27.645 44.279 4.857 1.00 12.09 322 PRO A O 1
ATOM 2074 N N . ALA A 1 297 ? 29.449 44.417 6.205 1.00 11.60 323 ALA A N 1
ATOM 2075 C CA . ALA A 1 297 ? 28.730 45.161 7.233 1.00 11.32 323 ALA A CA 1
ATOM 2076 C C . ALA A 1 297 ? 29.601 46.284 7.780 1.00 11.65 323 ALA A C 1
ATOM 2077 O O . ALA A 1 297 ? 30.744 46.065 8.211 1.00 12.67 323 ALA A O 1
ATOM 2079 N N . VAL A 1 298 ? 29.032 47.489 7.776 1.00 11.12 324 VAL A N 1
ATOM 2080 C CA . VAL A 1 298 ? 29.723 48.707 8.195 1.00 11.91 324 VAL A CA 1
ATOM 2081 C C . VAL A 1 298 ? 29.076 49.242 9.458 1.00 10.99 324 VAL A C 1
ATOM 2082 O O . VAL A 1 298 ? 27.847 49.326 9.547 1.00 12.78 324 VAL A O 1
ATOM 2086 N N . ASP A 1 299 ? 29.916 49.671 10.401 1.00 11.50 325 ASP A N 1
ATOM 2087 C CA . ASP A 1 299 ? 29.474 50.343 11.620 1.00 11.42 325 ASP A CA 1
ATOM 2088 C C . ASP A 1 299 ? 29.548 51.848 11.396 1.00 11.64 325 ASP A C 1
ATOM 2089 O O . ASP A 1 299 ? 30.632 52.392 11.158 1.00 13.94 325 ASP A O 1
ATOM 2094 N N . VAL A 1 300 ? 28.397 52.500 11.431 1.00 11.54 326 VAL A N 1
ATOM 2095 C CA . VAL A 1 300 ? 28.278 53.949 11.330 1.00 11.64 326 VAL A CA 1
ATOM 2096 C C . VAL A 1 300 ? 28.234 54.435 12.776 1.00 11.79 326 VAL A C 1
ATOM 2097 O O . VAL A 1 300 ? 27.218 54.283 13.470 1.00 12.31 326 VAL A O 1
ATOM 2101 N N . ILE A 1 301 ? 29.367 54.986 13.235 1.00 12.31 327 ILE A N 1
ATOM 2102 C CA . ILE A 1 301 ? 29.634 55.175 14.655 1.00 12.30 327 ILE A CA 1
ATOM 2103 C C . ILE A 1 301 ? 30.597 56.338 14.824 1.00 11.65 327 ILE A C 1
ATOM 2104 O O . ILE A 1 301 ? 31.508 56.535 14.016 1.00 12.07 327 ILE A O 1
ATOM 2109 N N . ASP A 1 302 ? 30.431 57.080 15.923 1.00 11.90 328 ASP A N 1
ATOM 2110 C CA . ASP A 1 302 ? 31.475 57.966 16.428 1.00 11.86 328 ASP A CA 1
ATOM 2111 C C . ASP A 1 302 ? 31.817 57.452 17.822 1.00 12.73 328 ASP A C 1
ATOM 2112 O O . ASP A 1 302 ? 31.129 57.766 18.801 1.00 13.52 328 ASP A O 1
ATOM 2117 N N . PHE A 1 303 ? 32.896 56.668 17.913 1.00 12.78 329 PHE A N 1
ATOM 2118 C CA . PHE A 1 303 ? 33.196 56.027 19.180 1.00 14.14 329 PHE A CA 1
ATOM 2119 C C . PHE A 1 303 ? 33.759 57.006 20.195 1.00 15.32 329 PHE A C 1
ATOM 2120 O O . PHE A 1 303 ? 33.962 56.617 21.345 1.00 19.21 329 PHE A O 1
ATOM 2128 N N . ASP A 1 304 ? 34.001 58.260 19.807 1.00 13.88 330 ASP A N 1
ATOM 2129 C CA . ASP A 1 304 ? 34.403 59.288 20.756 1.00 14.33 330 ASP A CA 1
ATOM 2130 C C . ASP A 1 304 ? 33.228 60.040 21.371 1.00 14.51 330 ASP A C 1
ATOM 2131 O O . ASP A 1 304 ? 33.443 61.016 22.098 1.00 15.77 330 ASP A O 1
ATOM 2136 N N . TYR A 1 305 ? 31.997 59.587 21.144 1.00 14.25 331 TYR A N 1
ATOM 2137 C CA . TYR A 1 305 ? 30.838 60.194 21.782 1.00 14.11 331 TYR A CA 1
ATOM 2138 C C . TYR A 1 305 ? 31.122 60.446 23.258 1.00 13.77 331 TYR A C 1
ATOM 2139 O O . TYR A 1 305 ? 31.468 59.527 24.008 1.00 14.55 331 TYR A O 1
ATOM 2148 N N . LYS A 1 306 ? 30.949 61.697 23.681 1.00 14.89 332 LYS A N 1
ATOM 2149 C CA . LYS A 1 306 ? 31.439 62.090 24.993 1.00 16.51 332 LYS A CA 1
ATOM 2150 C C . LYS A 1 306 ? 30.584 61.570 26.136 1.00 16.31 332 LYS A C 1
ATOM 2151 O O . LYS A 1 306 ? 31.060 61.548 27.270 1.00 19.43 332 LYS A O 1
ATOM 2161 N N . HIS A 1 307 ? 29.339 61.169 25.886 1.00 14.55 333 HIS A N 1
ATOM 2162 C CA . HIS A 1 307 ? 28.466 60.679 26.945 1.00 14.68 333 HIS A CA 1
ATOM 2163 C C . HIS A 1 307 ? 28.344 59.163 26.954 1.00 13.85 333 HIS A C 1
ATOM 2164 O O . HIS A 1 307 ? 27.430 58.616 27.587 1.00 14.53 333 HIS A O 1
ATOM 2171 N N . TRP A 1 308 ? 29.256 58.480 26.267 1.00 14.35 334 TRP A N 1
ATOM 2172 C CA . TRP A 1 308 ? 29.230 57.024 26.169 1.00 14.07 334 TRP A CA 1
ATOM 2173 C C . TRP A 1 308 ? 29.240 56.371 27.548 1.00 14.17 334 TRP A C 1
ATOM 2174 O O . TRP A 1 308 ? 30.159 56.591 28.348 1.00 15.76 334 TRP A O 1
ATOM 2185 N N . HIS A 1 309 ? 28.204 55.578 27.817 1.00 13.85 335 HIS A N 1
ATOM 2186 C CA . HIS A 1 309 ? 28.076 54.838 29.073 1.00 14.07 335 HIS A CA 1
ATOM 2187 C C . HIS A 1 309 ? 28.120 55.750 30.299 1.00 14.71 335 HIS A C 1
ATOM 2188 O O . HIS A 1 309 ? 28.554 55.331 31.382 1.00 15.78 335 HIS A O 1
ATOM 2195 N N . LEU A 1 310 ? 27.629 56.984 30.144 1.00 14.56 336 LEU A N 1
ATOM 2196 C CA . LEU A 1 310 ? 27.400 57.914 31.243 1.00 15.43 336 LEU A CA 1
ATOM 2197 C C . LEU A 1 310 ? 25.909 58.167 31.391 1.00 15.34 336 LEU A C 1
ATOM 2198 O O . LEU A 1 310 ? 25.143 58.065 30.425 1.00 15.17 336 LEU A O 1
ATOM 2203 N N . LEU A 1 311 ? 25.504 58.547 32.609 1.00 15.60 337 LEU A N 1
ATOM 2204 C CA . LEU A 1 311 ? 24.097 58.856 32.848 1.00 16.49 337 LEU A CA 1
ATOM 2205 C C . LEU A 1 311 ? 23.615 60.032 32.016 1.00 16.06 337 LEU A C 1
ATOM 2206 O O . LEU A 1 311 ? 22.400 60.186 31.824 1.00 17.59 337 LEU A O 1
ATOM 2211 N N . SER A 1 312 ? 24.535 60.857 31.517 1.00 16.20 338 SER A N 1
ATOM 2212 C CA . SER A 1 312 ? 24.209 61.982 30.657 1.00 16.64 338 SER A CA 1
ATOM 2213 C C . SER A 1 312 ? 23.935 61.583 29.201 1.00 14.98 338 SER A C 1
ATOM 2214 O O . SER A 1 312 ? 23.717 62.471 28.375 1.00 16.01 338 SER A O 1
ATOM 2217 N N . ASP A 1 313 ? 23.908 60.294 28.868 1.00 14.25 339 ASP A N 1
ATOM 2218 C CA . ASP A 1 313 ? 23.514 59.854 27.527 1.00 13.98 339 ASP A CA 1
ATOM 2219 C C . ASP A 1 313 ? 21.986 59.851 27.454 1.00 14.05 339 ASP A C 1
ATOM 2220 O O . ASP A 1 313 ? 21.327 58.816 27.581 1.00 14.54 339 ASP A O 1
ATOM 2225 N N . THR A 1 314 ? 21.424 61.041 27.259 1.00 14.56 340 THR A N 1
ATOM 2226 C CA . THR A 1 314 ? 19.994 61.293 27.376 1.00 14.68 340 THR A CA 1
ATOM 2227 C C . THR A 1 314 ? 19.480 61.943 26.100 1.00 14.34 340 THR A C 1
ATOM 2228 O O . THR A 1 314 ? 20.268 62.372 25.249 1.00 14.72 340 THR A O 1
ATOM 2232 N N . PRO A 1 315 ? 18.148 62.026 25.925 1.00 15.15 341 PRO A N 1
ATOM 2233 C CA . PRO A 1 315 ? 17.611 62.517 24.639 1.00 15.38 341 PRO A CA 1
ATOM 2234 C C . PRO A 1 315 ? 18.069 63.912 24.250 1.00 15.47 341 PRO A C 1
ATOM 2235 O O . PRO A 1 315 ? 18.123 64.212 23.049 1.00 16.72 341 PRO A O 1
ATOM 2239 N N . ASP A 1 316 ? 18.393 64.786 25.211 1.00 16.32 342 ASP A N 1
ATOM 2240 C CA . ASP A 1 316 ? 18.856 66.124 24.850 1.00 16.80 342 ASP A CA 1
ATOM 2241 C C . ASP A 1 316 ? 20.216 66.121 24.161 1.00 16.65 342 ASP A C 1
ATOM 2242 O O . ASP A 1 316 ? 20.626 67.162 23.633 1.00 19.69 342 ASP A O 1
ATOM 2251 N N . LYS A 1 317 ? 20.906 64.983 24.120 1.00 15.12 343 LYS A N 1
ATOM 2252 C CA . LYS A 1 317 ? 22.162 64.892 23.382 1.00 15.34 343 LYS A CA 1
ATOM 2253 C C . LYS A 1 317 ? 21.957 64.564 21.911 1.00 15.33 343 LYS A C 1
ATOM 2254 O O . LYS A 1 317 ? 22.925 64.574 21.146 1.00 16.95 343 LYS A O 1
ATOM 2260 N N . ILE A 1 318 ? 20.742 64.257 21.504 1.00 14.60 344 ILE A N 1
ATOM 2261 C CA . ILE A 1 318 ? 20.476 63.831 20.135 1.00 13.88 344 ILE A CA 1
ATOM 2262 C C . ILE A 1 318 ? 20.205 65.049 19.263 1.00 14.07 344 ILE A C 1
ATOM 2263 O O . ILE A 1 318 ? 19.443 65.939 19.648 1.00 16.75 344 ILE A O 1
ATOM 2268 N N . SER A 1 319 ? 20.816 65.090 18.086 1.00 12.71 345 SER A N 1
ATOM 2269 C CA . SER A 1 319 ? 20.536 66.117 17.092 1.00 12.32 345 SER A CA 1
ATOM 2270 C C . SER A 1 319 ? 19.576 65.560 16.037 1.00 12.15 345 SER A C 1
ATOM 2271 O O . SER A 1 319 ? 19.904 64.593 15.338 1.00 12.34 345 SER A O 1
ATOM 2274 N N . GLY A 1 320 ? 18.409 66.185 15.891 1.00 13.64 346 GLY A N 1
ATOM 2275 C CA . GLY A 1 320 ? 17.497 65.763 14.838 1.00 14.56 346 GLY A CA 1
ATOM 2276 C C . GLY A 1 320 ? 18.086 65.915 13.450 1.00 13.12 346 GLY A C 1
ATOM 2277 O O . GLY A 1 320 ? 17.854 65.078 12.580 1.00 13.00 346 GLY A O 1
ATOM 2278 N N . LYS A 1 321 ? 18.857 66.986 13.224 1.00 13.11 347 LYS A N 1
ATOM 2279 C CA . LYS A 1 321 ? 19.497 67.165 11.927 1.00 13.48 347 LYS A CA 1
ATOM 2280 C C . LYS A 1 321 ? 20.486 66.042 11.646 1.00 11.84 347 LYS A C 1
ATOM 2281 O O . LYS A 1 321 ? 20.565 65.537 10.522 1.00 12.47 347 LYS A O 1
ATOM 2289 N N . GLN A 1 322 ? 21.244 65.628 12.659 1.00 12.04 348 GLN A N 1
ATOM 2290 C CA . GLN A 1 322 ? 22.165 64.514 12.483 1.00 11.53 348 GLN A CA 1
ATOM 2291 C C . GLN A 1 322 ? 21.410 63.230 12.155 1.00 11.36 348 GLN A C 1
ATOM 2292 O O . GLN A 1 322 ? 21.828 62.459 11.271 1.00 11.86 348 GLN A O 1
ATOM 2298 N N . MET A 1 323 ? 20.275 62.996 12.827 1.00 11.59 349 MET A N 1
ATOM 2299 C CA . MET A 1 323 ? 19.467 61.823 12.516 1.00 12.37 349 MET A CA 1
ATOM 2300 C C . MET A 1 323 ? 18.984 61.858 11.072 1.00 11.66 349 MET A C 1
ATOM 2301 O O . MET A 1 323 ? 19.028 60.846 10.373 1.00 12.71 349 MET A O 1
ATOM 2307 N N . VAL A 1 324 ? 18.497 63.016 10.617 1.00 12.19 350 VAL A N 1
ATOM 2308 C CA . VAL A 1 324 ? 17.994 63.150 9.251 1.00 12.68 350 VAL A CA 1
ATOM 2309 C C . VAL A 1 324 ? 19.110 62.910 8.242 1.00 11.28 350 VAL A C 1
ATOM 2310 O O . VAL A 1 324 ? 18.909 62.236 7.222 1.00 11.77 350 VAL A O 1
ATOM 2314 N N . ASP A 1 325 ? 20.302 63.462 8.502 1.00 11.50 351 ASP A N 1
ATOM 2315 C CA . ASP A 1 325 ? 21.423 63.253 7.591 1.00 11.39 351 ASP A CA 1
ATOM 2316 C C . ASP A 1 325 ? 21.731 61.767 7.446 1.00 10.87 351 ASP A C 1
ATOM 2317 O O . ASP A 1 325 ? 21.894 61.252 6.330 1.00 11.73 351 ASP A O 1
ATOM 2322 N N . VAL A 1 326 ? 21.837 61.056 8.576 1.00 10.82 352 VAL A N 1
ATOM 2323 C CA . VAL A 1 326 ? 22.129 59.627 8.501 1.00 10.69 352 VAL A CA 1
ATOM 2324 C C . VAL A 1 326 ? 20.995 58.876 7.807 1.00 10.21 352 VAL A C 1
ATOM 2325 O O . VAL A 1 326 ? 21.242 57.988 6.972 1.00 11.09 352 VAL A O 1
ATOM 2329 N N . GLY A 1 327 ? 19.744 59.247 8.096 1.00 10.94 353 GLY A N 1
ATOM 2330 C CA . GLY A 1 327 ? 18.626 58.621 7.412 1.00 11.60 353 GLY A CA 1
ATOM 2331 C C . GLY A 1 327 ? 18.667 58.805 5.911 1.00 10.70 353 GLY A C 1
ATOM 2332 O O . GLY A 1 327 ? 18.414 57.867 5.147 1.00 11.84 353 GLY A O 1
ATOM 2333 N N . ASN A 1 328 ? 19.009 60.011 5.456 1.00 11.41 354 ASN A N 1
ATOM 2334 C CA . ASN A 1 328 ? 19.087 60.249 4.023 1.00 11.70 354 ASN A CA 1
ATOM 2335 C C . ASN A 1 328 ? 20.238 59.491 3.397 1.00 11.35 354 ASN A C 1
ATOM 2336 O O . ASN A 1 328 ? 20.112 59.033 2.262 1.00 11.48 354 ASN A O 1
ATOM 2341 N N . VAL A 1 329 ? 21.354 59.326 4.111 1.00 10.96 355 VAL A N 1
ATOM 2342 C CA . VAL A 1 329 ? 22.438 58.506 3.571 1.00 11.07 355 VAL A CA 1
ATOM 2343 C C . VAL A 1 329 ? 21.988 57.064 3.410 1.00 10.43 355 VAL A C 1
ATOM 2344 O O . VAL A 1 329 ? 22.236 56.433 2.378 1.00 10.94 355 VAL A O 1
ATOM 2348 N N . LEU A 1 330 ? 21.305 56.523 4.423 1.00 10.63 356 LEU A N 1
ATOM 2349 C CA . LEU A 1 330 ? 20.802 55.147 4.312 1.00 11.16 356 LEU A CA 1
ATOM 2350 C C . LEU A 1 330 ? 19.833 55.008 3.147 1.00 10.89 356 LEU A C 1
ATOM 2351 O O . LEU A 1 330 ? 19.913 54.043 2.376 1.00 11.25 356 LEU A O 1
ATOM 2356 N N . LEU A 1 331 ? 18.902 55.965 2.997 1.00 10.88 357 LEU A N 1
ATOM 2357 C CA . LEU A 1 331 ? 17.941 55.857 1.900 1.00 11.04 357 LEU A CA 1
ATOM 2358 C C . LEU A 1 331 ? 18.628 56.006 0.547 1.00 10.49 357 LEU A C 1
ATOM 2359 O O . LEU A 1 331 ? 18.232 55.349 -0.430 1.00 11.68 357 LEU A O 1
ATOM 2364 N N . GLY A 1 332 ? 19.670 56.842 0.461 1.00 10.86 358 GLY A N 1
ATOM 2365 C CA . GLY A 1 332 ? 20.385 56.950 -0.806 1.00 11.36 358 GLY A CA 1
ATOM 2366 C C . GLY A 1 332 ? 21.115 55.669 -1.152 1.00 10.76 358 GLY A C 1
ATOM 2367 O O . GLY A 1 332 ? 21.071 55.203 -2.294 1.00 12.08 358 GLY A O 1
ATOM 2368 N N . TRP A 1 333 ? 21.775 55.075 -0.159 1.00 11.19 359 TRP A N 1
ATOM 2369 C CA . TRP A 1 333 ? 22.430 53.781 -0.321 1.00 11.78 359 TRP A CA 1
ATOM 2370 C C . TRP A 1 333 ? 21.448 52.733 -0.838 1.00 11.25 359 TRP A C 1
ATOM 2371 O O . TRP A 1 333 ? 21.748 51.986 -1.779 1.00 12.31 359 TRP A O 1
ATOM 2382 N N . ILE A 1 334 ? 20.254 52.688 -0.249 1.00 11.25 360 ILE A N 1
ATOM 2383 C CA . ILE A 1 334 ? 19.228 51.749 -0.702 1.00 11.92 360 ILE A CA 1
ATOM 2384 C C . ILE A 1 334 ? 18.872 52.001 -2.166 1.00 11.09 360 ILE A C 1
ATOM 2385 O O . ILE A 1 334 ? 18.813 51.069 -2.978 1.00 12.57 360 ILE A O 1
ATOM 2390 N N . GLN A 1 335 ? 18.618 53.263 -2.519 1.00 11.64 361 GLN A N 1
ATOM 2391 C CA . GLN A 1 335 ? 18.111 53.584 -3.846 1.00 12.20 361 GLN A CA 1
ATOM 2392 C C . GLN A 1 335 ? 19.138 53.339 -4.937 1.00 12.38 361 GLN A C 1
ATOM 2393 O O . GLN A 1 335 ? 18.746 53.059 -6.071 1.00 14.03 361 GLN A O 1
ATOM 2399 N N . ILE A 1 336 ? 20.437 53.475 -4.648 1.00 12.36 362 ILE A N 1
ATOM 2400 C CA . ILE A 1 336 ? 21.437 53.335 -5.710 1.00 13.36 362 ILE A CA 1
ATOM 2401 C C . ILE A 1 336 ? 21.745 51.886 -6.052 1.00 13.32 362 ILE A C 1
ATOM 2402 O O . ILE A 1 336 ? 22.435 51.631 -7.045 1.00 15.27 362 ILE A O 1
ATOM 2407 N N . GLN A 1 337 ? 21.277 50.922 -5.265 1.00 12.68 363 GLN A N 1
ATOM 2408 C CA . GLN A 1 337 ? 21.541 49.523 -5.594 1.00 13.12 363 GLN A CA 1
ATOM 2409 C C . GLN A 1 337 ? 20.897 49.159 -6.922 1.00 14.13 363 GLN A C 1
ATOM 2410 O O . GLN A 1 337 ? 19.745 49.491 -7.185 1.00 14.43 363 GLN A O 1
ATOM 2416 N N . LYS A 1 338 ? 21.637 48.422 -7.743 1.00 17.07 364 LYS A N 1
ATOM 2417 C CA . LYS A 1 338 ? 21.127 47.937 -9.015 1.00 21.40 364 LYS A CA 1
ATOM 2418 C C . LYS A 1 338 ? 20.242 46.721 -8.765 1.00 23.51 364 LYS A C 1
ATOM 2419 O O . LYS A 1 338 ? 20.333 46.056 -7.721 1.00 25.53 364 LYS A O 1
#

Nearest PDB structures (foldseek):
  7d1b-assembly1_A  TM=1.003E+00  e=9.210E-68  Fimbriiglobus ruber
  7d1e-assembly1_A  TM=8.920E-01  e=5.787E-28  Bacteroides thetaiotaomicron CAG:40
  4fuu-assembly1_A  TM=9.013E-01  e=1.694E-27  Bacteroides thetaiotaomicron VPI-5482
  6qro-assembly2_B  TM=8.773E-01  e=1.675E-25  Tannerella forsythia 92A2
  3tc8-assembly2_B  TM=8.728E-01  e=5.203E-25  Parabacteroides distasonis ATCC 8503

Secondary structure (DSSP, 8-state):
--------------HHHHHHHHHHHHHT----TTSHHHHHHHHHHHHHHHHTT-EEEEEEEEE--TT-SS-EEEEEEEEEE--S-SEEEEEEEE----SS-TT-SSGGGGGS----IIIIIHHHHHHHHHHTTGGG---SSEEEEEEES-S---S---BTTTB--SPP-HHHHHHHHHHHHHGGG-S-EEEEEEEE-S--BTT--EEE-HHHHHH-HHHHHHHHHHHHHHT-TTEEEEE--SS-SS---THHHHHHTT--EEEE--TT-TTTTSTT-SGGGB-HHHHHHHHHHHHHHHHH--

InterPro domains:
  IPR007484 Peptidase M28 [PF04389] (138-358)
  IPR040234 Glutaminyl-peptide cyclotransferase-like [PTHR12283] (81-357)

B-factor: mean 20.09, std 10.85, range [10.21, 70.81]

Radius of gyration: 18.34 Å; Cα contacts (8 Å, |Δi|>4): 662; chains: 1; bounding box: 42×40×66 Å

Organism: NCBI:txid1908690

Sequence (302 aa):
ARPAKPDFKTFPLDPDRAVKYVQQLCDIGPRISGTPGMVKQQEVLTKHFEGLGAKVVRQEFKVRQRSQRGAVDMTNLIASWFPDRKARLIVCSHYDTRPAAHQETDTQNWRKPFASANDGTAGAALMMELAHHMKGVPSNVGVDFVLFDGEEYILDPGVPGLQEGDKYFFGSEHFANGYTKAKAGLPYRYTGAVLLDLFAHDGARLAMEGYSLRGAPNLVAELWRVAGWVVGAKSFVNERGFDRATDVLDDHIALNEAGIPAVDVIDFDYKHWHLLSDTPDKISGKQMVDVGNVLLGWIQIQK